Protein AF-A0A9D8L028-F1 (afdb_monomer_lite)

Radius of gyration: 19.73 Å; chains: 1; bounding box: 43×46×48 Å

Sequence (204 aa):
MDPETDVSLVPVGFGGPALHALQTGQVDALYFWDSAFVSYENQGAHFRLLRAEDWVKYPDYAVATLKTVVDADPTMVENFVRGMVKGIVFTEANPACAVKLFWKAYPDAKPTGVSDEVALENDLKFLKAQMLEGELSRKAQATENWGAITAANIADLQAFLNKSGDVQGTADPEKMIVSIPGFFDKVNDFDKKAIEEDAKQCKL

Structure (mmCIF, N/CA/C/O backbone):
data_AF-A0A9D8L028-F1
#
_entry.id   AF-A0A9D8L028-F1
#
loop_
_atom_site.group_PDB
_atom_site.id
_atom_site.type_symbol
_atom_site.label_atom_id
_atom_site.label_alt_id
_atom_site.label_comp_id
_atom_site.label_asym_id
_atom_site.label_entity_id
_atom_site.label_seq_id
_atom_site.pdbx_PDB_ins_code
_atom_site.Cartn_x
_atom_site.Cartn_y
_atom_site.Cartn_z
_atom_site.occupancy
_atom_site.B_iso_or_equiv
_atom_site.auth_seq_id
_atom_site.auth_comp_id
_atom_site.auth_asym_id
_atom_site.auth_atom_id
_atom_site.pdbx_PDB_model_num
ATOM 1 N N . MET A 1 1 ? -11.879 -25.367 12.832 1.00 66.75 1 MET A N 1
ATOM 2 C CA . MET A 1 1 ? -12.844 -24.294 12.577 1.00 66.75 1 MET A CA 1
ATOM 3 C C . MET A 1 1 ? -12.985 -24.210 11.078 1.00 66.75 1 MET A C 1
ATOM 5 O O . MET A 1 1 ? -11.968 -24.048 10.410 1.00 66.75 1 MET A O 1
ATOM 9 N N . ASP A 1 2 ? -14.185 -24.453 10.582 1.00 77.25 2 ASP A N 1
ATOM 10 C CA . ASP A 1 2 ? -14.567 -24.302 9.187 1.00 77.25 2 ASP A CA 1
ATOM 11 C C . ASP A 1 2 ? -15.229 -22.923 9.031 1.00 77.25 2 ASP A C 1
ATOM 13 O O . ASP A 1 2 ? -16.315 -22.716 9.566 1.00 77.25 2 ASP A O 1
ATOM 17 N N . PRO A 1 3 ? -14.574 -21.942 8.388 1.00 74.31 3 PRO A N 1
ATOM 18 C CA . PRO A 1 3 ? -15.099 -20.581 8.307 1.00 74.31 3 PRO A CA 1
ATOM 19 C C . PRO A 1 3 ? -16.444 -20.488 7.573 1.00 74.31 3 PRO A C 1
ATOM 21 O O . PRO A 1 3 ? -17.203 -19.570 7.865 1.00 74.31 3 PRO A O 1
ATOM 24 N N . GLU A 1 4 ? -16.771 -21.440 6.694 1.00 76.81 4 GLU A N 1
ATOM 25 C CA . GLU A 1 4 ? -18.031 -21.442 5.938 1.00 76.81 4 GLU A CA 1
ATOM 26 C C . GLU A 1 4 ? -19.234 -21.872 6.786 1.00 76.81 4 GLU A C 1
ATOM 28 O O . GLU A 1 4 ? -20.380 -21.567 6.455 1.00 76.81 4 GLU A O 1
ATOM 33 N N . THR A 1 5 ? -18.995 -22.590 7.887 1.00 86.06 5 THR A N 1
ATOM 34 C CA . THR A 1 5 ? -20.063 -23.090 8.767 1.00 86.06 5 THR A CA 1
ATOM 35 C C . THR A 1 5 ? -19.999 -22.536 10.181 1.00 86.06 5 THR A C 1
ATOM 37 O O . THR A 1 5 ? -21.025 -22.468 10.856 1.00 86.06 5 THR A O 1
ATOM 40 N N . ASP A 1 6 ? -18.810 -22.151 10.641 1.00 89.31 6 ASP A N 1
ATOM 41 C CA . ASP A 1 6 ? -18.559 -21.738 12.021 1.00 89.31 6 ASP A CA 1
ATOM 42 C C . ASP A 1 6 ? -18.626 -20.211 12.198 1.00 89.31 6 ASP A C 1
ATOM 44 O O . ASP A 1 6 ? -18.571 -19.727 13.329 1.00 89.31 6 ASP A O 1
ATOM 48 N N . VAL A 1 7 ? -18.737 -19.440 11.106 1.00 91.00 7 VAL A N 1
ATOM 49 C CA . VAL A 1 7 ? -18.789 -17.969 11.121 1.00 91.00 7 VAL A CA 1
ATOM 50 C C . VAL A 1 7 ? -19.957 -17.463 10.269 1.00 91.00 7 VAL A C 1
ATOM 52 O O . VAL A 1 7 ? -20.277 -18.022 9.227 1.00 91.00 7 VAL A O 1
ATOM 55 N N . SER A 1 8 ? -20.589 -16.368 10.703 1.00 92.38 8 SER A N 1
ATOM 56 C CA . SER A 1 8 ? -21.583 -15.632 9.914 1.00 92.38 8 SER A CA 1
ATOM 57 C C . SER A 1 8 ? -21.029 -14.265 9.525 1.00 92.38 8 SER A C 1
ATOM 59 O O . SER A 1 8 ? -20.737 -13.443 10.395 1.00 92.38 8 SER A O 1
ATOM 61 N N . LEU A 1 9 ? -20.921 -13.992 8.223 1.00 91.94 9 LEU A N 1
ATOM 62 C CA . LEU A 1 9 ? -20.477 -12.692 7.720 1.00 91.94 9 LEU A CA 1
ATOM 63 C C . LEU A 1 9 ? -21.638 -11.690 7.732 1.00 91.94 9 LEU A C 1
ATOM 65 O O . LEU A 1 9 ? -22.647 -11.878 7.053 1.00 91.94 9 LEU A O 1
ATOM 69 N N . VAL A 1 10 ? -21.486 -10.610 8.500 1.00 94.50 10 VAL A N 1
ATOM 70 C CA . VAL A 1 10 ? -22.484 -9.537 8.615 1.00 94.50 10 VAL A CA 1
ATOM 71 C C . VAL A 1 10 ? -21.888 -8.239 8.062 1.00 94.50 10 VAL A C 1
ATOM 73 O O . VAL A 1 10 ? -20.876 -7.769 8.585 1.00 94.50 10 VAL A O 1
ATOM 76 N N . PRO A 1 11 ? -22.481 -7.623 7.022 1.00 95.06 11 PRO A N 1
ATOM 77 C CA . PRO A 1 11 ? -21.995 -6.352 6.503 1.00 95.06 11 PRO A CA 1
ATOM 78 C C . PRO A 1 11 ? -22.322 -5.216 7.480 1.00 95.06 11 PRO A C 1
ATOM 80 O O . PRO A 1 11 ? -23.489 -4.935 7.749 1.00 95.06 11 PRO A O 1
ATOM 83 N N . VAL A 1 12 ? -21.289 -4.536 7.984 1.00 95.31 12 VAL A N 1
ATOM 84 C CA . VAL A 1 12 ? -21.420 -3.444 8.972 1.00 95.31 12 VAL A CA 1
ATOM 85 C C . VAL A 1 12 ? -20.979 -2.069 8.445 1.00 95.31 12 VAL A C 1
ATOM 87 O O . VAL A 1 12 ? -21.040 -1.077 9.167 1.00 95.31 12 VAL A O 1
ATOM 90 N N . GLY A 1 13 ? -20.553 -1.983 7.180 1.00 93.25 13 GLY A N 1
ATOM 91 C CA . GLY A 1 13 ? -19.961 -0.769 6.604 1.00 93.25 13 GLY A CA 1
ATOM 92 C C . GLY A 1 13 ? -18.539 -0.506 7.114 1.00 93.25 13 GLY A C 1
ATOM 93 O O . GLY A 1 13 ? -17.886 -1.416 7.607 1.00 93.25 13 GLY A O 1
ATOM 94 N N . PHE A 1 14 ? -18.049 0.729 6.986 1.00 90.06 14 PHE A N 1
ATOM 95 C CA . PHE A 1 14 ? -16.729 1.165 7.469 1.00 90.06 14 PHE A CA 1
ATOM 96 C C . PHE A 1 14 ? -16.872 2.365 8.415 1.00 90.06 14 PHE A C 1
ATOM 98 O O . PHE A 1 14 ? -17.816 3.148 8.289 1.00 90.06 14 PHE A O 1
ATOM 105 N N . GLY A 1 15 ? -15.929 2.538 9.343 1.00 89.44 15 GLY A N 1
ATOM 106 C CA . GLY A 1 15 ? -15.917 3.674 10.262 1.00 89.44 15 GLY A CA 1
ATOM 107 C C . GLY A 1 15 ? -16.867 3.479 11.447 1.00 89.44 15 GLY A C 1
ATOM 108 O O . GLY A 1 15 ? -17.025 2.371 11.960 1.00 89.44 15 GLY A O 1
ATOM 109 N N . GLY A 1 16 ? -17.501 4.565 11.895 1.00 91.56 16 GLY A N 1
ATOM 110 C CA . GLY A 1 16 ? -18.386 4.571 13.069 1.00 91.56 16 GLY A CA 1
ATOM 111 C C . GLY A 1 16 ? -19.428 3.438 13.111 1.00 91.56 16 GLY A C 1
ATOM 112 O O . GLY A 1 16 ? -19.550 2.805 14.159 1.00 91.56 16 GLY A O 1
ATOM 113 N N . PRO A 1 17 ? -20.137 3.116 12.007 1.00 94.94 17 PRO A N 1
ATOM 114 C CA . PRO A 1 17 ? -21.092 2.004 11.976 1.00 94.94 17 PRO A CA 1
ATOM 115 C C . PRO A 1 17 ? -20.486 0.640 12.338 1.00 94.94 17 PRO A C 1
ATOM 117 O O . PRO A 1 17 ? -21.068 -0.091 13.137 1.00 94.94 17 PRO A O 1
ATOM 120 N N . ALA A 1 18 ? -19.295 0.323 11.820 1.00 96.25 18 ALA A N 1
ATOM 121 C CA . ALA A 1 18 ? -18.613 -0.939 12.103 1.00 96.25 18 ALA A CA 1
ATOM 122 C C . ALA A 1 18 ? -18.175 -1.029 13.569 1.00 96.25 18 ALA A C 1
ATOM 124 O O . ALA A 1 18 ? -18.399 -2.043 14.230 1.00 96.25 18 ALA A O 1
ATOM 125 N N . LEU A 1 19 ? -17.608 0.059 14.102 1.00 95.56 19 LEU A N 1
ATOM 126 C CA . LEU A 1 19 ? -17.228 0.121 15.511 1.00 95.56 19 LEU A CA 1
ATOM 127 C C . LEU A 1 19 ? -18.452 -0.004 16.432 1.00 95.56 19 LEU A C 1
ATOM 129 O O . LEU A 1 19 ? -18.399 -0.717 17.431 1.00 95.56 19 LEU A O 1
ATOM 133 N N . HIS A 1 20 ? -19.569 0.635 16.079 1.00 95.69 20 HIS A N 1
ATOM 134 C CA . HIS A 1 20 ? -20.811 0.542 16.842 1.00 95.69 20 HIS A CA 1
ATOM 135 C C . HIS A 1 20 ? -21.390 -0.880 16.852 1.00 95.69 20 HIS A C 1
ATOM 137 O O . HIS A 1 20 ? -21.807 -1.362 17.907 1.00 95.69 20 HIS A O 1
ATOM 143 N N . ALA A 1 21 ? -21.381 -1.572 15.708 1.00 96.94 21 ALA A N 1
ATOM 144 C CA . ALA A 1 21 ? -21.828 -2.961 15.614 1.00 96.94 21 ALA A CA 1
ATOM 145 C C . ALA A 1 21 ? -21.025 -3.879 16.553 1.00 96.94 21 ALA A C 1
ATOM 147 O O . ALA A 1 21 ? -21.604 -4.717 17.244 1.00 96.94 21 ALA A O 1
ATOM 148 N N . LEU A 1 22 ? -19.707 -3.673 16.646 1.00 96.06 22 LEU A N 1
ATOM 149 C CA . LEU A 1 22 ? -18.862 -4.400 17.595 1.00 96.06 22 LEU A CA 1
ATOM 150 C C . LEU A 1 22 ? -19.192 -4.038 19.053 1.00 96.06 22 LEU A C 1
ATOM 152 O O . LEU A 1 22 ? -19.381 -4.916 19.887 1.00 96.06 22 LEU A O 1
ATOM 156 N N . GLN A 1 23 ? -19.293 -2.746 19.375 1.00 95.00 23 GLN A N 1
ATOM 157 C CA . GLN A 1 23 ? -19.535 -2.275 20.747 1.00 95.00 23 GLN A CA 1
ATOM 158 C C . GLN A 1 23 ? -20.895 -2.701 21.310 1.00 95.00 23 GLN A C 1
ATOM 160 O O . GLN A 1 23 ? -21.032 -2.901 22.516 1.00 95.00 23 GLN A O 1
ATOM 165 N N . THR A 1 24 ? -21.904 -2.820 20.449 1.00 96.38 24 THR A N 1
ATOM 166 C CA . THR A 1 24 ? -23.257 -3.251 20.829 1.00 96.38 24 THR A CA 1
ATOM 167 C C . THR A 1 24 ? -23.429 -4.768 20.839 1.00 96.38 24 THR A C 1
ATOM 169 O O . THR A 1 24 ? -24.491 -5.248 21.231 1.00 96.38 24 THR A O 1
ATOM 172 N N . GLY A 1 25 ? -22.403 -5.526 20.433 1.00 95.94 25 GLY A N 1
ATOM 173 C CA . GLY A 1 25 ? -22.468 -6.983 20.328 1.00 95.94 25 GLY A CA 1
ATOM 174 C C . GLY A 1 25 ? -23.328 -7.476 19.162 1.00 95.94 25 GLY A C 1
ATOM 175 O O . GLY A 1 25 ? -23.783 -8.615 19.186 1.00 95.94 25 GLY A O 1
ATOM 176 N N . GLN A 1 26 ? -23.577 -6.641 18.146 1.00 96.94 26 GLN A N 1
ATOM 177 C CA . GLN A 1 26 ? -24.202 -7.089 16.898 1.00 96.94 26 GLN A CA 1
ATOM 178 C C . GLN A 1 26 ? -23.279 -8.047 16.129 1.00 96.94 26 GLN A C 1
ATOM 180 O O . GLN A 1 26 ? -23.760 -8.940 15.433 1.00 96.94 26 GLN A O 1
ATOM 185 N N . VAL A 1 27 ? -21.965 -7.847 16.251 1.00 97.38 27 VAL A N 1
ATOM 186 C CA . VAL A 1 27 ? -20.922 -8.737 15.732 1.00 97.38 27 VAL A CA 1
ATOM 187 C C . VAL A 1 27 ? -19.866 -8.977 16.806 1.00 97.38 27 VAL A C 1
ATOM 189 O O . VAL A 1 27 ? -19.584 -8.089 17.609 1.00 97.38 27 VAL A O 1
ATOM 192 N N . ASP A 1 28 ? -19.251 -10.157 16.795 1.00 95.75 28 ASP A N 1
ATOM 193 C CA . ASP A 1 28 ? -18.212 -10.532 17.766 1.00 95.75 28 ASP A CA 1
ATOM 194 C C . ASP A 1 28 ? -16.800 -10.084 17.350 1.00 95.75 28 ASP A C 1
ATOM 196 O O . ASP A 1 28 ? -15.885 -10.012 18.172 1.00 95.75 28 ASP A O 1
ATOM 200 N N . ALA A 1 29 ? -16.603 -9.807 16.059 1.00 95.62 29 ALA A N 1
ATOM 201 C CA . ALA A 1 29 ? -15.323 -9.425 15.479 1.00 95.62 29 ALA A CA 1
ATOM 202 C C . ALA A 1 29 ? -15.517 -8.537 14.243 1.00 95.62 29 ALA A C 1
ATOM 204 O O . ALA A 1 29 ? -16.573 -8.537 13.611 1.00 95.62 29 ALA A O 1
ATOM 205 N N . LEU A 1 30 ? -14.462 -7.803 13.886 1.00 95.56 30 LEU A N 1
ATOM 206 C CA . LEU A 1 30 ? -14.381 -7.017 12.658 1.00 95.56 30 LEU A CA 1
ATOM 207 C C . LEU A 1 30 ? -13.266 -7.568 11.767 1.00 95.56 30 LEU A C 1
ATOM 209 O O . LEU A 1 30 ? -12.240 -8.025 12.270 1.00 95.56 30 LEU A O 1
ATOM 213 N N . TYR A 1 31 ? -13.458 -7.483 10.452 1.00 93.50 31 TYR A N 1
ATOM 214 C CA . TYR A 1 31 ? -12.479 -7.881 9.444 1.00 93.50 31 TYR A CA 1
ATOM 215 C C . TYR A 1 31 ? -12.185 -6.696 8.519 1.00 93.50 31 TYR A C 1
ATOM 217 O O . TYR A 1 31 ? -13.034 -6.306 7.721 1.00 93.50 31 TYR A O 1
ATOM 225 N N . PHE A 1 32 ? -11.002 -6.098 8.679 1.00 92.31 32 PHE A N 1
ATOM 226 C CA . PHE A 1 32 ? -10.514 -4.945 7.913 1.00 92.31 32 PHE A CA 1
ATOM 227 C C . PHE A 1 32 ? -8.984 -5.004 7.772 1.00 92.31 32 PHE A C 1
ATOM 229 O O . PHE A 1 32 ? -8.332 -5.837 8.400 1.00 92.31 32 PHE A O 1
ATOM 236 N N . TRP A 1 33 ? -8.421 -4.096 6.973 1.00 89.19 33 TRP A N 1
ATOM 237 C CA . TRP A 1 33 ? -6.978 -3.843 6.887 1.00 89.19 33 TRP A CA 1
ATOM 238 C C . TRP A 1 33 ? -6.447 -3.151 8.162 1.00 89.19 33 TRP A C 1
ATOM 240 O O . TRP A 1 33 ? -7.222 -2.536 8.900 1.00 89.19 33 TRP A O 1
ATOM 250 N N . ASP A 1 34 ? -5.141 -3.223 8.453 1.00 87.38 34 ASP A N 1
ATOM 251 C CA . ASP A 1 34 ? -4.618 -2.801 9.768 1.00 87.38 34 ASP A CA 1
ATOM 252 C C . ASP A 1 34 ? -4.863 -1.314 10.050 1.00 87.38 34 ASP A C 1
ATOM 254 O O . ASP A 1 34 ? -5.235 -0.934 11.163 1.00 87.38 34 ASP A O 1
ATOM 258 N N . SER A 1 35 ? -4.696 -0.455 9.041 1.00 87.19 35 SER A N 1
ATOM 259 C CA . SER A 1 35 ? -4.874 0.988 9.223 1.00 87.19 35 SER A CA 1
ATOM 260 C C . SER A 1 35 ? -6.326 1.380 9.558 1.00 87.19 35 SER A C 1
ATOM 262 O O . SER A 1 35 ? -6.540 2.377 10.248 1.00 87.19 35 SER A O 1
ATOM 264 N N . ALA A 1 36 ? -7.328 0.561 9.204 1.00 90.56 36 ALA A N 1
ATOM 265 C CA . ALA A 1 36 ? -8.706 0.743 9.669 1.00 90.56 36 ALA A CA 1
ATOM 266 C C . ALA A 1 36 ? -8.827 0.585 11.191 1.00 90.56 36 ALA A C 1
ATOM 268 O O . ALA A 1 36 ? -9.527 1.361 11.846 1.00 90.56 36 ALA A O 1
ATOM 269 N N . PHE A 1 37 ? -8.129 -0.398 11.767 1.00 93.50 37 PHE A N 1
ATOM 270 C CA . PHE A 1 37 ? -8.143 -0.618 13.211 1.00 93.50 37 PHE A CA 1
ATOM 271 C C . PHE A 1 37 ? -7.500 0.538 13.967 1.00 93.50 37 PHE A C 1
ATOM 273 O O . PHE A 1 37 ? -8.021 0.919 15.011 1.00 93.50 37 PHE A O 1
ATOM 280 N N . VAL A 1 38 ? -6.478 1.187 13.402 1.00 92.19 38 VAL A N 1
ATOM 281 C CA . VAL A 1 38 ? -5.918 2.421 13.977 1.00 92.19 38 VAL A CA 1
ATOM 282 C C . VAL A 1 38 ? -6.982 3.517 14.090 1.00 92.19 38 VAL A C 1
ATOM 284 O O . VAL A 1 38 ? -7.060 4.205 15.107 1.00 92.19 38 VAL A O 1
ATOM 287 N N . SER A 1 39 ? -7.854 3.671 13.086 1.00 89.38 39 SER A N 1
ATOM 288 C CA . SER A 1 39 ? -8.961 4.635 13.155 1.00 89.38 39 SER A CA 1
ATOM 289 C C . SER A 1 39 ? -9.952 4.312 14.278 1.00 89.38 39 SER A C 1
ATOM 291 O O . SER A 1 39 ? -10.508 5.228 14.886 1.00 89.38 39 SER A O 1
ATOM 293 N N . TYR A 1 40 ? -10.181 3.034 14.579 1.00 93.38 40 TYR A N 1
ATOM 294 C CA . TYR A 1 40 ? -11.022 2.614 15.701 1.00 93.38 40 TYR A CA 1
ATOM 295 C C . TYR A 1 40 ? -10.315 2.779 17.055 1.00 93.38 40 TYR A C 1
ATOM 297 O O . TYR A 1 40 ? -10.938 3.207 18.026 1.00 93.38 40 TYR A O 1
ATOM 305 N N . GLU A 1 41 ? -9.012 2.511 17.131 1.00 93.31 41 GLU A N 1
ATOM 306 C CA . GLU A 1 41 ? -8.197 2.728 18.334 1.00 93.31 41 GLU A CA 1
ATOM 307 C C . GLU A 1 41 ? -8.107 4.211 18.705 1.00 93.31 41 GLU A C 1
ATOM 309 O O . GLU A 1 41 ? -8.216 4.566 19.878 1.00 93.31 41 GLU A O 1
ATOM 314 N N . ASN A 1 42 ? -8.030 5.100 17.709 1.00 89.88 42 ASN A N 1
ATOM 315 C CA . ASN A 1 42 ? -8.126 6.548 17.914 1.00 89.88 42 ASN A CA 1
ATOM 316 C C . ASN A 1 42 ? -9.482 6.981 18.512 1.00 89.88 42 ASN A C 1
ATOM 318 O O . ASN A 1 42 ? -9.584 8.070 19.072 1.00 89.88 42 ASN A O 1
ATOM 322 N N . GLN A 1 43 ? -10.513 6.133 18.428 1.00 89.06 43 GLN A N 1
ATOM 323 C CA . GLN A 1 43 ? -11.831 6.323 19.051 1.00 89.06 43 GLN A CA 1
ATOM 324 C C . GLN A 1 43 ? -11.968 5.578 20.396 1.00 89.06 43 GLN A C 1
ATOM 326 O O . GLN A 1 43 ? -13.065 5.491 20.947 1.00 89.06 43 GLN A O 1
ATOM 331 N N . GLY A 1 44 ? -10.867 5.048 20.941 1.00 90.19 44 GLY A N 1
ATOM 332 C CA . GLY A 1 44 ? -10.821 4.381 22.246 1.00 90.19 44 GLY A CA 1
ATOM 333 C C . GLY A 1 44 ? -11.132 2.884 22.220 1.00 90.19 44 GLY A C 1
ATOM 334 O O . GLY A 1 44 ? -11.288 2.280 23.279 1.00 90.19 44 GLY A O 1
ATOM 335 N N . ALA A 1 45 ? -11.240 2.272 21.039 1.00 93.81 45 ALA A N 1
ATOM 336 C CA . ALA A 1 45 ? -11.363 0.825 20.931 1.00 93.81 45 ALA A CA 1
ATOM 337 C C . ALA A 1 45 ? -10.012 0.128 21.159 1.00 93.81 45 ALA A C 1
ATOM 339 O O . ALA A 1 45 ? -8.948 0.714 20.974 1.00 93.81 45 ALA A O 1
ATOM 340 N N . HIS A 1 46 ? -10.055 -1.148 21.534 1.00 92.69 46 HIS A N 1
ATOM 341 C CA . HIS A 1 46 ? -8.867 -1.976 21.706 1.00 92.69 46 HIS A CA 1
ATOM 342 C C . HIS A 1 46 ? -9.093 -3.326 21.045 1.00 92.69 46 HIS A C 1
ATOM 344 O O . HIS A 1 46 ? -10.126 -3.960 21.264 1.00 92.69 46 HIS A O 1
ATOM 350 N N . PHE A 1 47 ? -8.115 -3.777 20.263 1.00 93.88 47 PHE A N 1
ATOM 351 C CA . PHE A 1 47 ? -8.243 -4.994 19.475 1.00 93.88 47 PHE A CA 1
ATOM 352 C C . PHE A 1 47 ? -7.128 -5.983 19.782 1.00 93.88 47 PHE A C 1
ATOM 354 O O . PHE A 1 47 ? -5.974 -5.628 20.013 1.00 93.88 47 PHE A O 1
ATOM 361 N N . ARG A 1 48 ? -7.480 -7.266 19.713 1.00 94.00 48 ARG A N 1
ATOM 362 C CA . ARG A 1 48 ? -6.518 -8.342 19.492 1.00 94.00 48 ARG A CA 1
ATOM 363 C C . ARG A 1 48 ? -6.546 -8.662 18.004 1.00 94.00 48 ARG A C 1
ATOM 365 O O . ARG A 1 48 ? -7.496 -9.284 17.537 1.00 94.00 48 ARG A O 1
ATOM 372 N N . LEU A 1 49 ? -5.521 -8.227 17.279 1.00 91.69 49 LEU A N 1
ATOM 373 C CA . LEU A 1 49 ? -5.430 -8.443 15.837 1.00 91.69 49 LEU A CA 1
ATOM 374 C C . LEU A 1 49 ? -5.052 -9.897 15.537 1.00 91.69 49 LEU A C 1
ATOM 376 O O . LEU A 1 49 ? -4.144 -10.455 16.156 1.00 91.69 49 LEU A O 1
ATOM 380 N N . LEU A 1 50 ? -5.765 -10.503 14.588 1.00 91.38 50 LEU A N 1
ATOM 381 C CA . LEU A 1 50 ? -5.504 -11.850 14.090 1.00 91.38 50 LEU A CA 1
ATOM 382 C C . LEU A 1 50 ? -5.096 -11.751 12.628 1.00 91.38 50 LEU A C 1
ATOM 384 O O . LEU A 1 50 ? -5.828 -11.190 11.820 1.00 91.38 50 LEU A O 1
ATOM 388 N N . ARG A 1 51 ? -3.919 -12.289 12.306 1.00 87.56 51 ARG A N 1
ATOM 389 C CA . ARG A 1 51 ? -3.344 -12.269 10.960 1.00 87.56 51 ARG A CA 1
ATOM 390 C C . ARG A 1 51 ? -2.816 -13.660 10.627 1.00 87.56 51 ARG A C 1
ATOM 392 O O . ARG A 1 51 ? -2.258 -14.320 11.504 1.00 87.56 51 ARG A O 1
ATOM 399 N N . ALA A 1 52 ? -2.989 -14.101 9.386 1.00 87.06 52 ALA A N 1
ATOM 400 C CA . ALA A 1 52 ? -2.339 -15.316 8.895 1.00 87.06 52 ALA A CA 1
ATOM 401 C C . ALA A 1 52 ? -0.834 -15.061 8.777 1.00 87.06 52 ALA A C 1
ATOM 403 O O . ALA A 1 52 ? -0.472 -14.014 8.276 1.00 87.06 52 ALA A O 1
ATOM 404 N N . GLU A 1 53 ? 0.053 -15.961 9.206 1.00 85.50 53 GLU A N 1
ATOM 405 C CA . GLU A 1 53 ? 1.508 -15.691 9.242 1.00 85.50 53 GLU A CA 1
ATOM 406 C C . GLU A 1 53 ? 2.103 -15.264 7.890 1.00 85.50 53 GLU A C 1
ATOM 408 O O . GLU A 1 53 ? 3.075 -14.512 7.841 1.00 85.50 53 GLU A O 1
ATOM 413 N N . ASP A 1 54 ? 1.500 -15.717 6.795 1.00 86.12 54 ASP A N 1
ATOM 414 C CA . ASP A 1 54 ? 1.953 -15.490 5.432 1.00 86.12 54 ASP A CA 1
ATOM 415 C C . ASP A 1 54 ? 1.268 -14.303 4.736 1.00 86.12 54 ASP A C 1
ATOM 417 O O . ASP A 1 54 ? 1.540 -14.070 3.561 1.00 86.12 54 ASP A O 1
ATOM 421 N N . TRP A 1 55 ? 0.422 -13.532 5.432 1.00 85.56 55 TRP A N 1
ATOM 422 C CA . TRP A 1 55 ? -0.391 -12.464 4.831 1.00 85.56 55 TRP A CA 1
ATOM 423 C C . TRP A 1 55 ? 0.430 -11.429 4.041 1.00 85.56 55 TRP A C 1
ATOM 425 O O . TRP A 1 55 ? 0.012 -10.989 2.975 1.00 85.56 55 TRP A O 1
ATOM 435 N N . VAL A 1 56 ? 1.636 -11.107 4.523 1.00 85.94 56 VAL A N 1
ATOM 436 C CA . VAL A 1 56 ? 2.547 -10.099 3.945 1.00 85.94 56 VAL A CA 1
ATOM 437 C C . VAL A 1 56 ? 3.060 -10.436 2.543 1.00 85.94 56 VAL A C 1
ATOM 439 O O . VAL A 1 56 ? 3.627 -9.570 1.877 1.00 85.94 56 VAL A O 1
ATOM 442 N N . LYS A 1 57 ? 2.923 -11.693 2.097 1.00 83.56 57 LYS A N 1
ATOM 443 C CA . LYS A 1 57 ? 3.397 -12.126 0.773 1.00 83.56 57 LYS A CA 1
ATOM 444 C C . LYS A 1 57 ? 2.410 -11.788 -0.345 1.00 83.56 57 LYS A C 1
ATOM 446 O O . LYS A 1 57 ? 2.805 -11.779 -1.514 1.00 83.56 57 LYS A O 1
ATOM 451 N N . TYR A 1 58 ? 1.139 -11.584 0.005 1.00 87.69 58 TYR A N 1
ATOM 452 C CA . TYR A 1 58 ? 0.091 -11.304 -0.961 1.00 87.69 58 TYR A CA 1
ATOM 453 C C . TYR A 1 58 ? 0.100 -9.810 -1.306 1.00 87.69 58 TYR A C 1
ATOM 455 O O . TYR A 1 58 ? 0.189 -8.976 -0.404 1.00 87.69 58 TYR A O 1
ATOM 463 N N . PRO A 1 59 ? 0.022 -9.450 -2.596 1.00 87.56 59 PRO A N 1
ATOM 464 C CA . PRO A 1 59 ? -0.165 -8.066 -2.987 1.00 87.56 59 PRO A CA 1
ATOM 465 C C . PRO A 1 59 ? -1.556 -7.589 -2.548 1.00 87.56 59 PRO A C 1
ATOM 467 O O . PRO A 1 59 ? -2.539 -8.305 -2.727 1.00 87.56 59 PRO A O 1
ATOM 470 N N . ASP A 1 60 ? -1.610 -6.383 -1.985 1.00 84.62 60 ASP A N 1
ATOM 471 C CA . ASP A 1 60 ? -2.837 -5.733 -1.509 1.00 84.62 60 ASP A CA 1
ATOM 472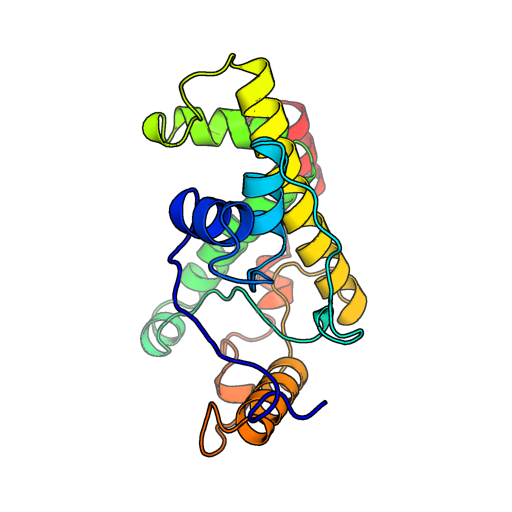 C C . ASP A 1 60 ? -3.167 -4.528 -2.408 1.00 84.62 60 ASP A C 1
ATOM 474 O O . ASP A 1 60 ? -3.757 -4.681 -3.481 1.00 84.62 60 ASP A O 1
ATOM 478 N N . TYR A 1 61 ? -2.683 -3.332 -2.057 1.00 86.81 61 TYR A N 1
ATOM 479 C CA . TYR A 1 61 ? -2.840 -2.142 -2.891 1.00 86.81 61 TYR A CA 1
ATOM 480 C C . TYR A 1 61 ? -1.961 -2.192 -4.147 1.00 86.81 61 TYR A C 1
ATOM 482 O O . TYR A 1 61 ? -0.742 -2.363 -4.074 1.00 86.81 61 TYR A O 1
ATOM 490 N N . ALA A 1 62 ? -2.573 -1.952 -5.309 1.00 89.56 62 ALA A N 1
ATOM 491 C CA . ALA A 1 62 ? -1.888 -1.903 -6.597 1.00 89.56 62 ALA A CA 1
ATOM 492 C C . ALA A 1 62 ? -2.283 -0.668 -7.416 1.00 89.56 62 ALA A C 1
ATOM 494 O O . ALA A 1 62 ? -3.411 -0.176 -7.351 1.00 89.56 62 ALA A O 1
ATOM 495 N N . VAL A 1 63 ? -1.351 -0.203 -8.248 1.00 93.00 63 VAL A N 1
ATOM 496 C CA . VAL A 1 63 ? -1.621 0.777 -9.304 1.00 93.00 63 VAL A CA 1
ATOM 497 C C . VAL A 1 63 ? -1.838 0.014 -10.602 1.00 93.00 63 VAL A C 1
ATOM 499 O O . VAL A 1 63 ? -0.922 -0.634 -11.105 1.00 93.00 63 VAL A O 1
ATOM 502 N N . ALA A 1 64 ? -3.046 0.099 -11.148 1.00 94.00 64 ALA A N 1
ATOM 503 C CA . ALA A 1 64 ? -3.399 -0.535 -12.411 1.00 94.00 64 ALA A CA 1
ATOM 504 C C . ALA A 1 64 ? -3.574 0.509 -13.519 1.00 94.00 64 ALA A C 1
ATOM 506 O O . ALA A 1 64 ? -4.048 1.621 -13.289 1.00 94.00 64 ALA A O 1
ATOM 507 N N . THR A 1 65 ? -3.219 0.132 -14.744 1.00 95.44 65 THR A N 1
ATOM 508 C CA . THR A 1 65 ? -3.466 0.930 -15.948 1.00 95.44 65 THR A CA 1
ATOM 509 C C . THR A 1 65 ? -3.797 0.016 -17.124 1.00 95.44 65 THR A C 1
ATOM 511 O O . THR A 1 65 ? -3.541 -1.189 -17.089 1.00 95.44 65 THR A O 1
ATOM 514 N N . LEU A 1 66 ? -4.379 0.580 -18.180 1.00 96.62 66 LEU A N 1
ATOM 515 C CA . LEU A 1 66 ? -4.669 -0.164 -19.399 1.00 96.62 66 LEU A CA 1
ATOM 516 C C . LEU A 1 66 ? -3.377 -0.473 -20.154 1.00 96.62 66 LEU A C 1
ATOM 518 O O . LEU A 1 66 ? -2.505 0.384 -20.298 1.00 96.62 66 LEU A O 1
ATOM 522 N N . LYS A 1 67 ? -3.312 -1.658 -20.768 1.00 95.69 67 LYS A N 1
ATOM 523 C CA . LYS A 1 67 ? -2.221 -2.008 -21.685 1.00 95.69 67 LYS A CA 1
ATOM 524 C C . LYS A 1 67 ? -2.047 -0.974 -22.806 1.00 95.69 67 LYS A C 1
ATOM 526 O O . LYS A 1 67 ? -0.923 -0.631 -23.143 1.00 95.69 67 LYS A O 1
ATOM 531 N N . THR A 1 68 ? -3.141 -0.426 -23.334 1.00 97.62 68 THR A N 1
ATOM 532 C CA . THR A 1 68 ? -3.093 0.611 -24.378 1.00 97.62 68 THR A CA 1
ATOM 533 C C . THR A 1 68 ? -2.433 1.906 -23.909 1.00 97.62 68 THR A C 1
ATOM 535 O O . THR A 1 68 ? -1.824 2.588 -24.723 1.00 97.62 68 THR A O 1
ATOM 538 N N . VAL A 1 69 ? -2.511 2.238 -22.616 1.00 97.75 69 VAL A N 1
ATOM 539 C CA . VAL A 1 69 ? -1.816 3.399 -22.036 1.00 97.75 69 VAL A CA 1
ATOM 540 C C . VAL A 1 69 ? -0.318 3.118 -21.926 1.00 97.75 69 VAL A C 1
ATOM 542 O O . VAL A 1 69 ? 0.485 3.968 -22.296 1.00 97.75 69 VAL A O 1
ATOM 545 N N . VAL A 1 70 ? 0.055 1.909 -21.492 1.00 97.62 70 VAL A N 1
ATOM 546 C CA . VAL A 1 70 ? 1.459 1.463 -21.435 1.00 97.62 70 VAL A CA 1
ATOM 547 C C . VAL A 1 70 ? 2.097 1.450 -22.823 1.00 97.62 70 VAL A C 1
ATOM 549 O O . VAL A 1 70 ? 3.218 1.920 -22.983 1.00 97.62 70 VAL A O 1
ATOM 552 N N . ASP A 1 71 ? 1.384 0.930 -23.822 1.00 97.00 71 ASP A N 1
ATOM 553 C CA . ASP A 1 71 ? 1.879 0.827 -25.197 1.00 97.00 71 ASP A CA 1
ATOM 554 C C . ASP A 1 71 ? 1.982 2.208 -25.875 1.00 97.00 71 ASP A C 1
ATOM 556 O O . ASP A 1 71 ? 2.854 2.413 -26.718 1.00 97.00 71 ASP A O 1
ATOM 560 N N . ALA A 1 72 ? 1.103 3.152 -25.518 1.00 98.25 72 ALA A N 1
ATOM 561 C CA . ALA A 1 72 ? 1.087 4.496 -26.093 1.00 98.25 72 ALA A CA 1
ATOM 562 C C . ALA A 1 72 ? 2.171 5.416 -25.512 1.00 98.25 72 ALA A C 1
ATOM 564 O O . ALA A 1 72 ? 2.804 6.150 -26.269 1.00 98.25 72 ALA A O 1
ATOM 565 N N . ASP A 1 73 ? 2.376 5.396 -24.190 1.00 98.19 73 ASP A N 1
ATOM 566 C CA . ASP A 1 73 ? 3.365 6.248 -23.522 1.00 98.19 73 ASP A CA 1
ATOM 567 C C . ASP A 1 73 ? 3.948 5.571 -22.264 1.00 98.19 73 ASP A C 1
ATOM 569 O O . ASP A 1 73 ? 3.554 5.871 -21.129 1.00 98.19 73 ASP A O 1
ATOM 573 N N . PRO A 1 74 ? 4.913 4.647 -22.435 1.00 97.69 74 PRO A N 1
ATOM 574 C CA . PRO A 1 74 ? 5.536 3.965 -21.305 1.00 97.69 74 PRO A CA 1
ATOM 575 C C . PRO A 1 74 ? 6.327 4.932 -20.413 1.00 97.69 74 PRO A C 1
ATOM 577 O O . PRO A 1 74 ? 6.424 4.711 -19.207 1.00 97.69 74 PRO A O 1
ATOM 580 N N . THR A 1 75 ? 6.858 6.026 -20.968 1.00 98.12 75 THR A N 1
ATOM 581 C CA . THR A 1 75 ? 7.614 7.030 -20.208 1.00 98.12 75 THR A CA 1
ATOM 582 C C . THR A 1 75 ? 6.713 7.819 -19.264 1.00 98.12 75 THR A C 1
ATOM 584 O O . THR A 1 75 ? 7.106 8.080 -18.127 1.00 98.12 75 THR A O 1
ATOM 587 N N . MET A 1 76 ? 5.493 8.166 -19.680 1.00 98.12 76 MET A N 1
ATOM 588 C CA . MET A 1 76 ? 4.504 8.768 -18.786 1.00 98.12 76 MET A CA 1
ATOM 589 C C . MET A 1 76 ? 4.157 7.826 -17.630 1.00 98.12 76 MET A C 1
ATOM 591 O O . MET A 1 76 ? 4.165 8.268 -16.482 1.00 98.12 76 MET A O 1
ATOM 595 N N . VAL A 1 77 ? 3.941 6.533 -17.903 1.00 98.31 77 VAL A N 1
ATOM 596 C CA . VAL A 1 77 ? 3.655 5.534 -16.856 1.00 98.31 77 VAL A CA 1
ATOM 597 C C . VAL A 1 77 ? 4.827 5.407 -15.875 1.00 98.31 77 VAL A C 1
ATOM 599 O O . VAL A 1 77 ? 4.615 5.447 -14.662 1.00 98.31 77 VAL A O 1
ATOM 602 N N . GLU A 1 78 ? 6.066 5.318 -16.376 1.00 98.19 78 GLU A N 1
ATOM 603 C CA . GLU A 1 78 ? 7.273 5.313 -15.538 1.00 98.19 78 GLU A CA 1
ATOM 604 C C . GLU A 1 78 ? 7.362 6.579 -14.667 1.00 98.19 78 GLU A C 1
ATOM 606 O O . GLU A 1 78 ? 7.603 6.490 -13.463 1.00 98.19 78 GLU A O 1
ATOM 611 N N . ASN A 1 79 ? 7.145 7.765 -15.242 1.00 98.25 79 ASN A N 1
ATOM 612 C CA . ASN A 1 79 ? 7.232 9.033 -14.514 1.00 98.25 79 ASN A CA 1
ATOM 613 C C . ASN A 1 79 ? 6.126 9.192 -13.467 1.00 98.25 79 ASN A C 1
ATOM 615 O O . ASN A 1 79 ? 6.393 9.697 -12.375 1.00 98.25 79 ASN A O 1
ATOM 619 N N . PHE A 1 80 ? 4.908 8.744 -13.775 1.00 98.38 80 PHE A N 1
ATOM 620 C CA . PHE A 1 80 ? 3.785 8.768 -12.845 1.00 98.38 80 PHE A CA 1
ATOM 621 C C . PHE A 1 80 ? 4.094 7.930 -11.603 1.00 98.38 80 PHE A C 1
ATOM 623 O O . PHE A 1 80 ? 4.061 8.439 -10.481 1.00 98.38 80 PHE A O 1
ATOM 630 N N . VAL A 1 81 ? 4.493 6.670 -11.800 1.00 98.06 81 VAL A N 1
ATOM 631 C CA . VAL A 1 81 ? 4.815 5.773 -10.683 1.00 98.06 81 VAL A CA 1
ATOM 632 C C . VAL A 1 81 ? 6.074 6.229 -9.944 1.00 98.06 81 VAL A C 1
ATOM 634 O O . VAL A 1 81 ? 6.087 6.215 -8.716 1.00 98.06 81 VAL A O 1
ATOM 637 N N . ARG A 1 82 ? 7.098 6.743 -10.639 1.00 98.38 82 ARG A N 1
ATOM 638 C CA . ARG A 1 82 ? 8.272 7.354 -9.989 1.00 98.38 82 ARG A CA 1
ATOM 639 C C . ARG A 1 82 ? 7.879 8.518 -9.077 1.00 98.38 82 ARG A C 1
ATOM 641 O O . ARG A 1 82 ? 8.441 8.658 -7.994 1.00 98.38 82 ARG A O 1
ATOM 648 N N . GLY A 1 83 ? 6.916 9.345 -9.487 1.00 98.25 83 GLY A N 1
ATOM 649 C CA . GLY A 1 83 ? 6.364 10.412 -8.650 1.00 98.25 83 GLY A CA 1
ATOM 650 C C . GLY A 1 83 ? 5.727 9.875 -7.367 1.00 98.25 83 GLY A C 1
ATOM 651 O O . GLY A 1 83 ? 5.998 10.395 -6.285 1.00 98.25 83 GLY A O 1
ATOM 652 N N . MET A 1 84 ? 4.955 8.789 -7.469 1.00 97.50 84 MET A N 1
ATOM 653 C CA . MET A 1 84 ? 4.372 8.114 -6.303 1.00 97.50 84 MET A CA 1
ATOM 654 C C . MET A 1 84 ? 5.453 7.573 -5.363 1.00 97.50 84 MET A C 1
ATOM 656 O O . MET A 1 84 ? 5.397 7.825 -4.162 1.00 97.50 84 MET A O 1
ATOM 660 N N . VAL A 1 85 ? 6.472 6.897 -5.902 1.00 97.44 85 VAL A N 1
ATOM 661 C CA . VAL A 1 85 ? 7.585 6.354 -5.108 1.00 97.44 85 VAL A CA 1
ATOM 662 C C . VAL A 1 85 ? 8.352 7.468 -4.391 1.00 97.44 85 VAL A C 1
ATOM 664 O O . VAL A 1 85 ? 8.636 7.345 -3.202 1.00 97.44 85 VAL A O 1
ATOM 667 N N . LYS A 1 86 ? 8.623 8.599 -5.057 1.00 98.06 86 LYS A N 1
ATOM 668 C CA . LYS A 1 86 ? 9.208 9.783 -4.403 1.00 98.06 86 LYS A CA 1
ATOM 669 C C . LYS A 1 86 ? 8.339 10.295 -3.253 1.00 98.06 86 LYS A C 1
ATOM 671 O O . LYS A 1 86 ? 8.872 10.626 -2.199 1.00 98.06 86 LYS A O 1
ATOM 676 N N . GLY A 1 87 ? 7.018 10.330 -3.432 1.00 96.94 87 GLY A N 1
ATOM 677 C CA . GLY A 1 87 ? 6.076 10.707 -2.375 1.00 96.94 87 GLY A CA 1
ATOM 678 C C . GLY A 1 87 ? 6.120 9.761 -1.172 1.00 96.94 87 GLY A C 1
ATOM 679 O O . GLY A 1 87 ? 6.070 10.226 -0.032 1.00 96.94 87 GLY A O 1
ATOM 680 N N . ILE A 1 88 ? 6.283 8.455 -1.407 1.00 96.12 88 ILE A N 1
ATOM 681 C CA . ILE A 1 88 ? 6.464 7.468 -0.334 1.00 96.12 88 ILE A CA 1
ATOM 682 C C . ILE A 1 88 ? 7.777 7.730 0.408 1.00 96.12 88 ILE A C 1
ATOM 684 O O . ILE A 1 88 ? 7.741 7.900 1.620 1.00 96.12 88 ILE A O 1
ATOM 688 N N . VAL A 1 89 ? 8.906 7.861 -0.299 1.00 97.06 89 VAL A N 1
ATOM 689 C CA . VAL A 1 89 ? 10.217 8.153 0.319 1.00 97.06 89 VAL A CA 1
ATOM 690 C C . VAL A 1 89 ? 10.166 9.440 1.150 1.00 97.06 89 VAL A C 1
ATOM 692 O O . VAL A 1 89 ? 10.632 9.472 2.287 1.00 97.06 89 VAL A O 1
ATOM 695 N N . PHE A 1 90 ? 9.541 10.495 0.620 1.00 97.88 90 PHE A N 1
ATOM 696 C CA . PHE A 1 90 ? 9.335 11.745 1.349 1.00 97.88 90 PHE A CA 1
ATOM 697 C C . PHE A 1 90 ? 8.516 11.534 2.630 1.00 97.88 90 PHE A C 1
ATOM 699 O O . PHE A 1 90 ? 8.873 12.031 3.699 1.00 97.88 90 PHE A O 1
ATOM 706 N N . THR A 1 91 ? 7.413 10.790 2.524 1.00 97.19 91 THR A N 1
ATOM 707 C CA . THR A 1 91 ? 6.502 10.525 3.644 1.00 97.19 91 THR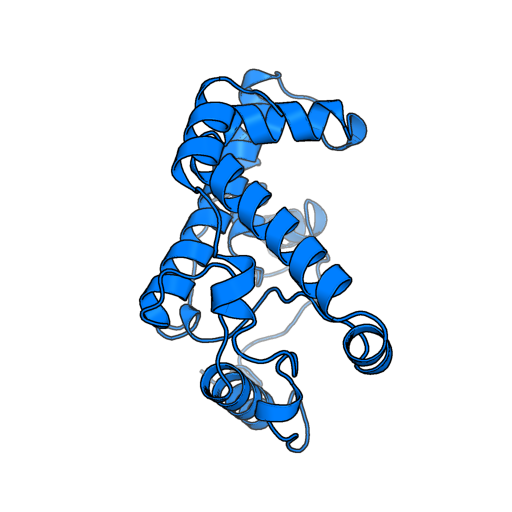 A CA 1
ATOM 708 C C . THR A 1 91 ? 7.170 9.677 4.718 1.00 97.19 91 THR A C 1
ATOM 710 O O . THR A 1 91 ? 7.041 9.994 5.897 1.00 97.19 91 THR A O 1
ATOM 713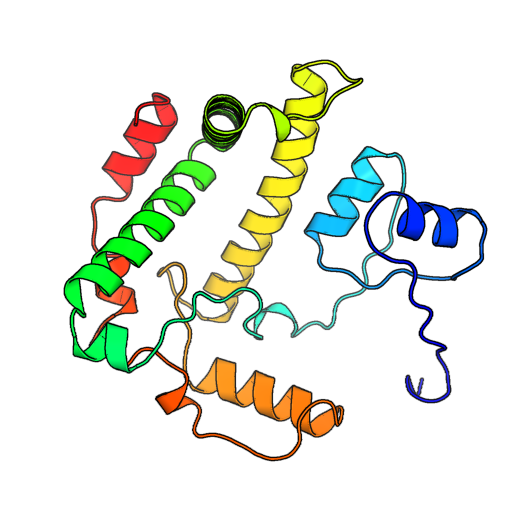 N N . GLU A 1 92 ? 7.929 8.651 4.332 1.00 96.06 92 GLU A N 1
ATOM 714 C CA . GLU A 1 92 ? 8.695 7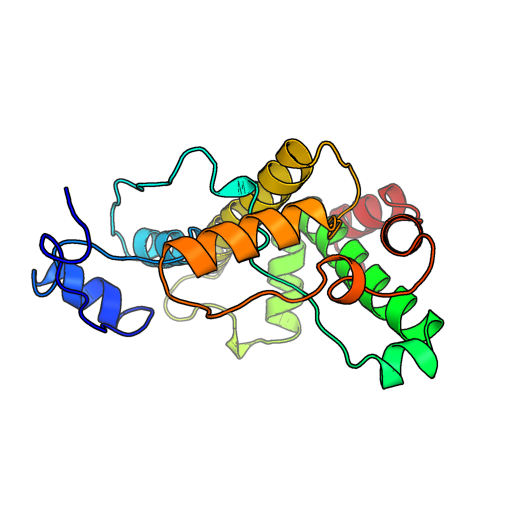.821 5.264 1.00 96.06 92 GLU A CA 1
ATOM 715 C C . GLU A 1 92 ? 9.762 8.655 6.005 1.00 96.06 92 GLU A C 1
ATOM 717 O O . GLU A 1 92 ? 9.980 8.463 7.203 1.00 96.06 92 GLU A O 1
ATOM 722 N N . ALA A 1 93 ? 10.378 9.633 5.329 1.00 96.94 93 ALA A N 1
ATOM 723 C CA . ALA A 1 93 ? 11.410 10.499 5.899 1.00 96.94 93 ALA A CA 1
ATOM 724 C C . ALA A 1 93 ? 10.872 11.625 6.805 1.00 96.94 93 ALA A C 1
ATOM 726 O O . ALA A 1 93 ? 11.546 12.019 7.761 1.00 96.94 93 ALA A O 1
ATOM 727 N N . ASN A 1 94 ? 9.684 12.172 6.520 1.00 97.69 94 ASN A N 1
ATOM 728 C CA . ASN A 1 94 ? 9.036 13.187 7.358 1.00 97.69 94 ASN A CA 1
ATOM 729 C C . ASN A 1 94 ? 7.497 13.084 7.315 1.00 97.69 94 ASN A C 1
ATOM 731 O O . ASN A 1 94 ? 6.828 13.914 6.682 1.00 97.69 94 ASN A O 1
ATOM 735 N N . PRO A 1 95 ? 6.904 12.119 8.040 1.00 97.12 95 PRO A N 1
ATOM 736 C CA . PRO A 1 95 ? 5.468 11.860 7.963 1.00 97.12 95 PRO A CA 1
ATOM 737 C C . PRO A 1 95 ? 4.639 13.043 8.481 1.00 97.12 95 PRO A C 1
ATOM 739 O O . PRO A 1 95 ? 3.573 13.338 7.947 1.00 97.12 95 PRO A O 1
ATOM 742 N N . ALA A 1 96 ? 5.145 13.800 9.461 1.00 96.62 96 ALA A N 1
ATOM 743 C CA . ALA A 1 96 ? 4.439 14.963 9.996 1.00 96.62 96 ALA A CA 1
ATOM 744 C C . ALA A 1 96 ? 4.348 16.113 8.982 1.00 96.62 96 ALA A C 1
ATOM 746 O O . ALA A 1 96 ? 3.330 16.803 8.919 1.00 96.62 96 ALA A O 1
ATOM 747 N N . CYS A 1 97 ? 5.398 16.330 8.185 1.00 97.19 97 CYS A N 1
ATOM 748 C CA . CYS A 1 97 ? 5.332 17.277 7.075 1.00 97.19 97 CYS A CA 1
ATOM 749 C C . CYS A 1 97 ? 4.362 16.786 5.994 1.00 97.19 97 CYS A C 1
ATOM 751 O O . CYS A 1 97 ? 3.521 17.564 5.549 1.00 97.19 97 CYS A O 1
ATOM 753 N N . ALA A 1 98 ? 4.432 15.504 5.619 1.00 97.12 98 ALA A N 1
ATOM 754 C CA . ALA A 1 98 ? 3.550 14.922 4.609 1.00 97.12 98 ALA A CA 1
ATOM 755 C C . ALA A 1 98 ? 2.061 15.088 4.969 1.00 97.12 98 ALA A C 1
ATOM 757 O O . ALA A 1 98 ? 1.295 15.573 4.139 1.00 97.12 98 ALA A O 1
ATOM 758 N N . VAL A 1 99 ? 1.667 14.812 6.221 1.00 96.44 99 VAL A N 1
ATOM 759 C CA . VAL A 1 99 ? 0.293 15.052 6.715 1.00 96.44 99 VAL A CA 1
ATOM 760 C C . VAL A 1 99 ? -0.104 16.522 6.570 1.00 96.44 99 VAL A C 1
ATOM 762 O O . VAL A 1 99 ? -1.168 16.838 6.044 1.00 96.44 99 VAL A O 1
ATOM 765 N N . LYS A 1 100 ? 0.764 17.454 6.978 1.00 95.25 100 LYS A N 1
ATOM 766 C CA . LYS A 1 100 ? 0.473 18.894 6.884 1.00 95.25 100 LYS A CA 1
ATOM 767 C C . LYS A 1 100 ? 0.343 19.373 5.440 1.00 95.25 100 LYS A C 1
ATOM 769 O O . LYS A 1 100 ? -0.509 20.213 5.152 1.00 95.25 100 LYS A O 1
ATOM 774 N N . LEU A 1 101 ? 1.174 18.860 4.533 1.00 96.00 101 LEU A N 1
ATOM 775 C CA . LEU A 1 101 ? 1.070 19.144 3.101 1.00 96.00 101 LEU A CA 1
ATOM 776 C C . LEU A 1 101 ? -0.224 18.572 2.519 1.00 96.00 101 LEU A C 1
ATOM 778 O O . LEU A 1 101 ? -0.899 19.265 1.758 1.00 96.00 101 LEU A O 1
ATOM 782 N N . PHE A 1 102 ? -0.602 17.360 2.928 1.00 95.56 102 PHE A N 1
ATOM 783 C CA . PHE A 1 102 ? -1.862 16.741 2.541 1.00 95.56 102 PHE A CA 1
ATOM 784 C C . PHE A 1 102 ? -3.061 17.575 3.004 1.00 95.56 102 PHE A C 1
ATOM 786 O O . PHE A 1 102 ? -3.880 17.947 2.171 1.00 95.56 102 PHE A O 1
ATOM 793 N N . TRP A 1 103 ? -3.119 17.990 4.272 1.00 96.00 103 TRP A N 1
ATOM 794 C CA . TRP A 1 103 ? -4.182 18.873 4.770 1.00 96.00 103 TRP A CA 1
ATOM 795 C C . TRP A 1 103 ? -4.192 20.246 4.092 1.00 96.00 103 TRP A C 1
ATOM 797 O O . TRP A 1 103 ? -5.247 20.844 3.918 1.00 96.00 103 TRP A O 1
ATOM 807 N N . LYS A 1 104 ? -3.031 20.777 3.692 1.00 95.19 104 LYS A N 1
ATOM 808 C CA . LYS A 1 104 ? -2.971 22.036 2.939 1.00 95.19 104 LYS A CA 1
ATOM 809 C C . LYS A 1 104 ? -3.596 21.892 1.548 1.00 95.19 104 LYS A C 1
ATOM 811 O O . LYS A 1 104 ? -4.261 22.817 1.090 1.00 95.19 104 LYS A O 1
ATOM 816 N N . ALA A 1 105 ? -3.348 20.769 0.875 1.00 96.00 105 ALA A N 1
ATOM 817 C CA . ALA A 1 105 ? -3.908 20.480 -0.444 1.00 96.00 105 ALA A CA 1
ATOM 818 C C . ALA A 1 105 ? -5.387 20.062 -0.372 1.00 96.00 105 ALA A C 1
ATOM 820 O O . ALA A 1 105 ? -6.165 20.420 -1.253 1.00 96.00 105 ALA A O 1
ATOM 821 N N . TYR A 1 106 ? -5.769 19.358 0.695 1.00 96.31 106 TYR A N 1
ATOM 822 C CA . TYR A 1 106 ? -7.105 18.815 0.933 1.00 96.31 106 TYR A CA 1
ATOM 823 C C . TYR A 1 106 ? -7.582 19.163 2.354 1.00 96.31 106 TYR A C 1
ATOM 825 O O . TYR A 1 106 ? -7.561 18.307 3.241 1.00 96.31 106 TYR A O 1
ATOM 833 N N . PRO A 1 107 ? -8.019 20.413 2.598 1.00 94.81 107 PRO A N 1
ATOM 834 C CA . PRO A 1 107 ? -8.403 20.866 3.939 1.00 94.81 107 PRO A CA 1
ATOM 835 C C . PRO A 1 107 ? -9.505 20.029 4.591 1.00 94.81 107 PRO A C 1
ATOM 837 O O . PRO A 1 107 ? -9.457 19.799 5.797 1.00 94.81 107 PRO A O 1
ATOM 840 N N . ASP A 1 108 ? -10.443 19.516 3.794 1.00 94.06 108 ASP A N 1
ATOM 841 C CA . ASP A 1 108 ? -11.567 18.700 4.270 1.00 94.06 108 ASP A CA 1
ATOM 842 C C . ASP A 1 108 ? -11.138 17.317 4.785 1.00 94.06 108 ASP A C 1
ATOM 844 O O . ASP A 1 108 ? -11.903 16.650 5.477 1.00 94.06 108 ASP A O 1
ATOM 848 N N . ALA A 1 109 ? -9.917 16.875 4.466 1.00 91.12 109 ALA A N 1
ATOM 849 C CA . ALA A 1 109 ? -9.379 15.610 4.954 1.00 91.12 109 ALA A CA 1
ATOM 850 C C . ALA A 1 109 ? -8.817 15.709 6.381 1.00 91.12 109 ALA A C 1
ATOM 852 O O . ALA A 1 109 ? -8.560 14.683 7.008 1.00 91.12 109 ALA A O 1
ATOM 853 N N . LYS A 1 110 ? -8.613 16.924 6.905 1.00 93.69 110 LYS A N 1
ATOM 854 C CA . LYS A 1 110 ? -8.118 17.120 8.268 1.00 93.69 110 LYS A CA 1
ATOM 855 C C . LYS A 1 110 ? -9.204 16.736 9.286 1.00 93.69 110 LYS A C 1
ATOM 857 O O . LYS A 1 110 ? -10.296 17.307 9.231 1.00 93.69 110 LYS A O 1
ATOM 862 N N . PRO A 1 111 ? -8.916 15.853 10.263 1.00 90.06 111 PRO A N 1
ATOM 863 C CA . PRO A 1 111 ? -9.872 15.513 11.312 1.00 90.06 111 PRO A CA 1
ATOM 864 C C . PRO A 1 111 ? -10.407 16.747 12.054 1.00 90.06 111 PRO A C 1
ATOM 866 O O . PRO A 1 111 ? -9.646 17.603 12.506 1.00 90.06 111 PRO A O 1
ATOM 869 N N . THR A 1 112 ? -11.730 16.823 12.208 1.00 89.56 112 THR A N 1
ATOM 870 C CA . THR A 1 112 ? -12.421 17.905 12.927 1.00 89.56 112 THR A CA 1
ATOM 871 C C . THR A 1 112 ? -12.894 17.457 14.310 1.00 89.56 112 THR A C 1
ATOM 873 O O . THR A 1 112 ? -13.086 16.267 14.544 1.00 89.56 112 THR A O 1
ATOM 876 N N . GLY A 1 113 ? -13.157 18.403 15.218 1.00 89.94 113 GLY A N 1
ATOM 877 C CA . GLY A 1 113 ? -13.683 18.101 16.560 1.00 89.94 113 GLY A CA 1
ATOM 878 C C . GLY A 1 113 ? -12.615 17.719 17.593 1.00 89.94 113 GLY A C 1
ATOM 879 O O . GLY A 1 113 ? -12.951 17.396 18.728 1.00 89.94 113 GLY A O 1
ATOM 880 N N . VAL A 1 114 ? -11.337 17.800 17.215 1.00 92.31 114 VAL A N 1
ATOM 881 C CA . VAL A 1 114 ? -10.156 17.621 18.073 1.00 92.31 114 VAL A CA 1
ATOM 882 C C . VAL A 1 114 ? -9.144 18.741 17.798 1.00 92.31 114 VAL A C 1
ATOM 884 O O . VAL A 1 114 ? -9.312 19.494 16.837 1.00 92.31 114 VAL A O 1
ATOM 887 N N . SER A 1 115 ? -8.112 18.887 18.636 1.00 95.62 115 SER A N 1
ATOM 888 C CA . SER A 1 115 ? -7.039 19.857 18.370 1.00 95.62 115 SER A CA 1
ATOM 889 C C . SER A 1 115 ? -6.149 19.409 17.205 1.00 95.62 115 SER A C 1
ATOM 891 O O . SER A 1 115 ? -6.100 18.224 16.870 1.00 95.62 115 SER A O 1
ATOM 893 N N . ASP A 1 116 ? -5.412 20.346 16.608 1.00 94.62 116 ASP A N 1
ATOM 894 C CA . ASP A 1 116 ? -4.463 20.072 15.521 1.00 94.62 116 ASP A CA 1
ATOM 895 C C . ASP A 1 116 ? -3.401 19.043 15.916 1.00 94.62 116 ASP A C 1
ATOM 897 O O . ASP A 1 116 ? -3.006 18.209 15.102 1.00 94.62 116 ASP A O 1
ATOM 901 N N . GLU A 1 117 ? -2.951 19.087 17.169 1.00 96.06 117 GLU A N 1
ATOM 902 C CA . GLU A 1 117 ? -1.973 18.151 17.716 1.00 96.06 117 GLU A CA 1
ATOM 903 C C . GLU A 1 117 ? -2.540 16.731 17.759 1.00 96.06 117 GLU A C 1
ATOM 905 O O . GLU A 1 117 ? -1.874 15.796 17.321 1.00 96.06 117 GLU A O 1
ATOM 910 N N . VAL A 1 118 ? -3.784 16.578 18.222 1.00 95.19 118 VAL A N 1
ATOM 911 C CA . VAL A 1 118 ? -4.468 15.278 18.278 1.00 95.19 118 VAL A CA 1
ATOM 912 C C . VAL A 1 118 ? -4.779 14.763 16.874 1.00 95.19 118 VAL A C 1
ATOM 914 O O . VAL A 1 118 ? -4.568 13.586 16.593 1.00 95.19 118 VAL A O 1
ATOM 917 N N . ALA A 1 119 ? -5.235 15.633 15.968 1.00 94.88 119 ALA A N 1
ATOM 918 C CA . ALA A 1 119 ? -5.453 15.274 14.569 1.00 94.88 119 ALA A CA 1
ATOM 919 C C . ALA A 1 119 ? -4.159 14.756 13.922 1.00 94.88 119 ALA A C 1
ATOM 921 O O . ALA A 1 119 ? -4.171 13.731 13.243 1.00 94.88 119 ALA A O 1
ATOM 922 N N . LEU A 1 120 ? -3.031 15.425 14.186 1.00 96.12 120 LEU A N 1
ATOM 923 C CA . LEU A 1 120 ? -1.737 15.043 13.631 1.00 96.12 120 LEU A CA 1
ATOM 924 C C . LEU A 1 120 ? -1.265 13.718 14.227 1.00 96.12 120 LEU A C 1
ATOM 926 O O . LEU A 1 120 ? -0.798 12.856 13.494 1.00 96.12 120 LEU A O 1
ATOM 930 N N . GLU A 1 121 ? -1.394 13.535 15.541 1.00 95.50 121 GLU A N 1
ATOM 931 C CA . GLU A 1 121 ? -1.045 12.276 16.202 1.00 95.50 121 GLU A CA 1
ATOM 932 C C . GLU A 1 121 ? -1.839 11.094 15.623 1.00 95.50 121 GLU A C 1
ATOM 934 O O . GLU A 1 121 ? -1.267 10.038 15.344 1.00 95.50 121 GLU A O 1
ATOM 939 N N . ASN A 1 122 ? -3.140 11.283 15.398 1.00 93.12 122 ASN A N 1
ATOM 940 C CA . ASN A 1 122 ? -4.020 10.265 14.834 1.00 93.12 122 ASN A CA 1
ATOM 941 C C . ASN A 1 122 ? -3.613 9.869 13.406 1.00 93.12 122 ASN A C 1
ATOM 943 O O . ASN A 1 122 ? -3.489 8.674 13.122 1.00 93.12 122 ASN A O 1
ATOM 947 N N . ASP A 1 123 ? -3.340 10.847 12.539 1.00 93.75 123 ASP A N 1
ATOM 948 C CA . ASP A 1 123 ? -2.890 10.593 11.164 1.00 93.75 123 ASP A CA 1
ATOM 949 C C . ASP A 1 123 ? -1.484 9.975 11.127 1.00 93.75 123 ASP A C 1
ATOM 951 O O . ASP A 1 123 ? -1.203 9.101 10.308 1.00 93.75 123 ASP A O 1
ATOM 955 N N . LEU A 1 124 ? -0.598 10.355 12.054 1.00 95.75 124 LEU A N 1
ATOM 956 C CA . LEU A 1 124 ? 0.727 9.745 12.177 1.00 95.75 124 LEU A CA 1
ATOM 957 C C . LEU A 1 124 ? 0.653 8.271 12.586 1.00 95.75 124 LEU A C 1
ATOM 959 O O . LEU A 1 124 ? 1.426 7.465 12.068 1.00 95.75 124 LEU A O 1
ATOM 963 N N . LYS A 1 125 ? -0.271 7.889 13.479 1.00 94.12 125 LYS A N 1
ATOM 964 C CA . LYS A 1 125 ? -0.512 6.471 13.802 1.00 94.12 125 LYS A CA 1
ATOM 965 C C . LYS A 1 125 ? -0.979 5.704 12.565 1.00 94.12 125 LYS A C 1
ATOM 967 O O . LYS A 1 125 ? -0.480 4.610 12.306 1.00 94.12 125 LYS A O 1
ATOM 972 N N . PHE A 1 126 ? -1.888 6.295 11.787 1.00 90.81 126 PHE A N 1
ATOM 973 C CA . PHE A 1 126 ? -2.412 5.697 10.559 1.00 90.81 126 PHE A CA 1
ATOM 974 C C . PHE A 1 126 ? -1.316 5.508 9.499 1.00 90.81 126 PHE A C 1
ATOM 976 O O . PHE A 1 126 ? -1.165 4.418 8.946 1.00 90.81 126 PHE A O 1
ATOM 983 N N . LEU A 1 127 ? -0.493 6.535 9.257 1.00 93.19 127 LEU A N 1
ATOM 984 C CA . LEU A 1 127 ? 0.655 6.446 8.349 1.00 93.19 127 LEU A CA 1
ATOM 985 C C . LEU A 1 127 ? 1.683 5.419 8.818 1.00 93.19 127 LEU A C 1
ATOM 987 O O . LEU A 1 127 ? 2.188 4.653 8.004 1.00 93.19 127 LEU A O 1
ATOM 991 N N . LYS A 1 128 ? 1.968 5.356 10.122 1.00 92.81 128 LYS A N 1
ATOM 992 C CA . LYS A 1 128 ? 2.918 4.384 10.672 1.00 92.81 128 LYS A CA 1
ATOM 993 C C . LYS A 1 128 ? 2.482 2.941 10.410 1.00 92.81 128 LYS A C 1
ATOM 995 O O . LYS A 1 128 ? 3.338 2.113 10.112 1.00 92.81 128 LYS A O 1
ATOM 1000 N N . ALA A 1 129 ? 1.184 2.643 10.511 1.00 90.88 129 ALA A N 1
ATOM 1001 C CA . ALA A 1 129 ? 0.663 1.323 10.168 1.00 90.88 129 ALA A CA 1
ATOM 1002 C C . ALA A 1 129 ? 0.921 0.994 8.690 1.00 90.88 129 ALA A C 1
ATOM 1004 O O . ALA A 1 129 ? 1.554 -0.014 8.405 1.00 90.88 129 ALA A O 1
ATOM 1005 N N . GLN A 1 130 ? 0.560 1.889 7.766 1.00 90.00 130 GLN A N 1
ATOM 1006 C CA . GLN A 1 130 ? 0.796 1.678 6.328 1.00 90.00 130 GLN A CA 1
ATOM 1007 C C . GLN A 1 130 ? 2.286 1.556 5.967 1.00 90.00 130 GLN A C 1
ATOM 1009 O O . GLN A 1 130 ? 2.670 0.723 5.150 1.00 90.00 130 GLN A O 1
ATOM 1014 N N . MET A 1 131 ? 3.150 2.368 6.584 1.00 92.06 131 MET A N 1
ATOM 1015 C CA . MET A 1 131 ? 4.600 2.284 6.374 1.00 92.06 131 MET A CA 1
ATOM 1016 C C . MET A 1 131 ? 5.151 0.925 6.816 1.00 92.06 131 MET A C 1
ATOM 1018 O O . MET A 1 131 ? 5.979 0.347 6.114 1.00 92.06 131 MET A O 1
ATOM 1022 N N . LEU A 1 132 ? 4.667 0.394 7.944 1.00 90.44 132 LEU A N 1
ATOM 1023 C CA . LEU A 1 132 ? 5.046 -0.935 8.417 1.00 90.44 132 LEU A CA 1
ATOM 1024 C C . LEU A 1 132 ? 4.595 -2.030 7.441 1.00 90.44 132 LEU A C 1
ATOM 1026 O O . LEU A 1 132 ? 5.380 -2.928 7.152 1.00 90.44 132 LEU A O 1
ATOM 1030 N N . GLU A 1 133 ? 3.372 -1.963 6.907 1.00 88.44 133 GLU A N 1
ATOM 1031 C CA . GLU A 1 133 ? 2.901 -2.913 5.884 1.00 88.44 133 GLU A CA 1
ATOM 1032 C C . GLU A 1 133 ? 3.821 -2.897 4.650 1.00 88.44 133 GLU A C 1
ATOM 1034 O O . GLU A 1 133 ? 4.264 -3.948 4.179 1.00 88.44 133 GLU A O 1
ATOM 1039 N N . GLY A 1 134 ? 4.185 -1.701 4.176 1.00 89.62 134 GLY A N 1
ATOM 1040 C CA . GLY A 1 134 ? 5.112 -1.524 3.061 1.00 89.62 134 GLY A CA 1
ATOM 1041 C C . GLY A 1 134 ? 6.514 -2.080 3.339 1.00 89.62 134 GLY A C 1
ATOM 1042 O O . GLY A 1 134 ? 7.098 -2.727 2.467 1.00 89.62 134 GLY A O 1
ATOM 1043 N N . GLU A 1 135 ? 7.055 -1.862 4.541 1.00 92.00 135 GLU A N 1
ATOM 1044 C CA . GLU A 1 135 ? 8.343 -2.420 4.979 1.00 92.00 135 GLU A CA 1
ATOM 1045 C C . GLU A 1 135 ? 8.300 -3.953 5.029 1.00 92.00 135 GLU A C 1
ATOM 1047 O O . GLU A 1 135 ? 9.183 -4.626 4.490 1.00 92.00 135 GLU A O 1
ATOM 1052 N N . LEU A 1 136 ? 7.255 -4.518 5.642 1.00 89.94 136 LEU A N 1
ATOM 1053 C CA . LEU A 1 136 ? 7.075 -5.963 5.756 1.00 89.94 136 LEU A CA 1
ATOM 1054 C C . LEU A 1 136 ? 6.948 -6.625 4.384 1.00 89.94 136 LEU A C 1
ATOM 1056 O O . LEU A 1 136 ? 7.570 -7.664 4.160 1.00 89.94 136 LEU A O 1
ATOM 1060 N N . SER A 1 137 ? 6.206 -6.011 3.460 1.00 88.44 137 SER A N 1
ATOM 1061 C CA . SER A 1 137 ? 6.080 -6.505 2.088 1.00 88.44 137 SER A CA 1
ATOM 1062 C C . SER A 1 137 ? 7.426 -6.497 1.355 1.00 88.44 137 SER A C 1
ATOM 1064 O O . SER A 1 137 ? 7.831 -7.519 0.799 1.00 88.44 137 SER A O 1
ATOM 1066 N N . ARG A 1 138 ? 8.179 -5.387 1.416 1.00 91.12 138 ARG A N 1
ATOM 1067 C CA . ARG A 1 138 ? 9.524 -5.288 0.816 1.00 91.12 138 ARG A CA 1
ATOM 1068 C C . ARG A 1 138 ? 10.479 -6.344 1.373 1.00 91.12 138 ARG A C 1
ATOM 1070 O O . ARG A 1 138 ? 11.161 -7.033 0.613 1.00 91.12 138 ARG A O 1
ATOM 1077 N N . LYS A 1 139 ? 10.464 -6.544 2.695 1.00 91.88 139 LYS A N 1
ATOM 1078 C CA . LYS A 1 139 ? 11.262 -7.573 3.372 1.00 91.88 139 LYS A CA 1
ATOM 1079 C C . LYS A 1 139 ? 10.867 -8.989 2.951 1.00 91.88 139 LYS A C 1
ATOM 1081 O O . LYS A 1 139 ? 11.749 -9.802 2.687 1.00 91.88 139 LYS A O 1
ATOM 1086 N N . ALA A 1 140 ? 9.569 -9.287 2.878 1.00 88.19 140 ALA A N 1
ATOM 1087 C CA . ALA A 1 140 ? 9.066 -10.591 2.445 1.00 88.19 140 ALA A CA 1
ATOM 1088 C C . ALA A 1 140 ? 9.467 -10.911 0.996 1.00 88.19 140 ALA A C 1
ATOM 1090 O O . ALA A 1 140 ? 9.730 -12.064 0.665 1.00 88.19 140 ALA A O 1
ATOM 1091 N N . GLN A 1 141 ? 9.568 -9.882 0.155 1.00 87.81 141 GLN A N 1
ATOM 1092 C CA . GLN A 1 141 ? 9.989 -9.986 -1.241 1.00 87.81 141 GLN A CA 1
ATOM 1093 C C . GLN A 1 141 ? 11.509 -9.856 -1.448 1.00 87.81 141 GLN A C 1
ATOM 1095 O O . GLN A 1 141 ? 11.969 -9.929 -2.585 1.00 87.81 141 GLN A O 1
ATOM 1100 N N . ALA A 1 142 ? 12.290 -9.663 -0.377 1.00 92.06 142 ALA A N 1
ATOM 1101 C CA . ALA A 1 142 ? 13.735 -9.432 -0.430 1.00 92.06 142 ALA A CA 1
ATOM 1102 C C . ALA A 1 142 ? 14.144 -8.336 -1.441 1.00 92.06 142 ALA A C 1
ATOM 1104 O O . ALA A 1 142 ? 15.100 -8.499 -2.201 1.00 92.06 142 ALA A O 1
ATOM 1105 N N . THR A 1 143 ? 13.404 -7.223 -1.457 1.00 92.56 143 THR A N 1
ATOM 1106 C CA . THR A 1 143 ? 13.603 -6.108 -2.392 1.00 92.56 143 THR A CA 1
ATOM 1107 C C . THR A 1 143 ? 13.631 -4.767 -1.673 1.00 92.56 143 THR A C 1
ATOM 1109 O O . THR A 1 143 ? 12.866 -4.529 -0.745 1.00 92.56 143 THR A O 1
ATOM 1112 N N . GLU A 1 144 ? 14.477 -3.860 -2.154 1.00 92.62 144 GLU A N 1
ATOM 1113 C CA . GLU A 1 144 ? 14.523 -2.463 -1.702 1.00 92.62 144 GLU A CA 1
ATOM 1114 C C . GLU A 1 144 ? 13.649 -1.546 -2.576 1.00 92.62 144 GLU A C 1
ATOM 1116 O O . GLU A 1 144 ? 13.469 -0.369 -2.271 1.00 92.62 144 GLU A O 1
ATOM 1121 N N . ASN A 1 145 ? 13.106 -2.065 -3.682 1.00 95.25 145 ASN A N 1
ATOM 1122 C CA . ASN A 1 145 ? 12.290 -1.285 -4.604 1.00 95.25 145 ASN A CA 1
ATOM 1123 C C . ASN A 1 145 ? 10.861 -1.142 -4.066 1.00 95.25 145 ASN A C 1
ATOM 1125 O O . ASN A 1 145 ? 10.150 -2.129 -3.862 1.00 95.25 145 ASN A O 1
ATOM 1129 N N . TRP A 1 146 ? 10.401 0.099 -3.904 1.00 95.19 146 TRP A N 1
ATOM 1130 C CA . TRP A 1 146 ? 9.007 0.385 -3.583 1.00 95.19 146 TRP A CA 1
ATOM 1131 C C . TRP A 1 146 ? 8.099 -0.019 -4.746 1.00 95.19 146 TRP A C 1
ATOM 1133 O O . TRP A 1 146 ? 8.418 0.216 -5.916 1.00 95.19 146 TRP A O 1
ATOM 1143 N N . GLY A 1 147 ? 6.957 -0.622 -4.406 1.00 90.50 147 GLY A N 1
ATOM 1144 C CA . GLY A 1 147 ? 5.948 -1.072 -5.367 1.00 90.50 147 GLY A CA 1
ATOM 1145 C C . GLY A 1 147 ? 6.361 -2.277 -6.214 1.00 90.50 147 GLY A C 1
ATOM 1146 O O . GLY A 1 147 ? 5.620 -2.640 -7.124 1.00 90.50 147 GLY A O 1
ATOM 1147 N N . ALA A 1 148 ? 7.524 -2.884 -5.949 1.00 92.19 148 ALA A N 1
ATOM 1148 C CA . ALA A 1 148 ? 7.947 -4.091 -6.642 1.00 92.19 148 ALA A CA 1
ATOM 1149 C C . ALA A 1 148 ? 6.997 -5.256 -6.343 1.00 92.19 148 ALA A C 1
ATOM 1151 O O . ALA A 1 148 ? 6.559 -5.451 -5.209 1.00 92.19 148 ALA A O 1
ATOM 1152 N N . ILE A 1 149 ? 6.694 -6.010 -7.396 1.00 91.56 149 ILE A N 1
ATOM 1153 C CA . ILE A 1 149 ? 5.862 -7.207 -7.365 1.00 91.56 149 ILE A CA 1
ATOM 1154 C C . ILE A 1 149 ? 6.377 -8.189 -8.417 1.00 91.56 149 ILE A C 1
ATOM 1156 O O . ILE A 1 149 ? 6.886 -7.784 -9.465 1.00 91.56 149 ILE A O 1
ATOM 1160 N N . THR A 1 150 ? 6.245 -9.484 -8.145 1.00 92.00 150 THR A N 1
ATOM 1161 C CA . THR A 1 150 ? 6.654 -10.555 -9.061 1.00 92.00 150 THR A CA 1
ATOM 1162 C C . THR A 1 150 ? 5.466 -11.389 -9.528 1.00 92.00 150 THR A C 1
ATOM 1164 O O . THR A 1 150 ? 4.412 -11.428 -8.887 1.00 92.00 150 THR A O 1
ATOM 1167 N N . ALA A 1 151 ? 5.646 -12.116 -10.633 1.00 94.00 151 ALA A N 1
ATOM 1168 C CA . ALA A 1 151 ? 4.635 -13.043 -11.135 1.00 94.00 151 ALA A CA 1
ATOM 1169 C C . ALA A 1 151 ? 4.312 -14.137 -10.104 1.00 94.00 151 ALA A C 1
ATOM 1171 O O . ALA A 1 151 ? 3.174 -14.593 -10.029 1.00 94.00 151 ALA A O 1
ATOM 1172 N N . ALA A 1 152 ? 5.280 -14.504 -9.256 1.00 93.06 152 ALA A N 1
ATOM 1173 C CA . ALA A 1 152 ? 5.068 -15.434 -8.152 1.00 93.06 152 ALA A CA 1
ATOM 1174 C C . ALA A 1 152 ? 4.110 -14.868 -7.090 1.00 93.06 152 ALA A C 1
ATOM 1176 O O . ALA A 1 152 ? 3.216 -15.584 -6.655 1.00 93.06 152 ALA A O 1
ATOM 1177 N N . ASN A 1 153 ? 4.215 -13.579 -6.736 1.00 92.06 153 ASN A N 1
ATOM 1178 C CA . ASN A 1 153 ? 3.278 -12.956 -5.788 1.00 92.06 153 ASN A CA 1
ATOM 1179 C C . ASN A 1 153 ? 1.836 -12.987 -6.315 1.00 92.06 153 ASN A C 1
ATOM 1181 O O . ASN A 1 153 ? 0.903 -13.301 -5.576 1.00 92.06 153 ASN A O 1
ATOM 1185 N N . ILE A 1 154 ? 1.656 -12.694 -7.607 1.00 93.81 154 ILE A N 1
ATOM 1186 C CA . ILE A 1 154 ? 0.351 -12.766 -8.275 1.00 93.81 154 ILE A CA 1
ATOM 1187 C C . ILE A 1 154 ? -0.155 -14.213 -8.342 1.00 93.81 154 ILE A C 1
ATOM 1189 O O . ILE A 1 154 ? -1.333 -14.464 -8.093 1.00 93.81 154 ILE A O 1
ATOM 1193 N N . ALA A 1 155 ? 0.720 -15.172 -8.657 1.00 94.06 155 ALA A N 1
ATOM 1194 C CA . ALA A 1 155 ? 0.371 -16.588 -8.701 1.00 94.06 155 ALA A CA 1
ATOM 1195 C C . ALA A 1 155 ? -0.094 -17.106 -7.332 1.00 94.06 155 ALA A C 1
ATOM 1197 O O . ALA A 1 155 ? -1.110 -17.797 -7.263 1.00 94.06 155 ALA A O 1
ATOM 1198 N N . ASP A 1 156 ? 0.601 -16.733 -6.255 1.00 92.88 156 ASP A N 1
ATOM 1199 C CA . ASP A 1 156 ? 0.247 -17.100 -4.882 1.00 92.88 156 ASP A CA 1
ATOM 1200 C C . ASP A 1 156 ? -1.113 -16.524 -4.477 1.00 92.88 156 ASP A C 1
ATOM 1202 O O . ASP A 1 156 ? -1.946 -17.247 -3.925 1.00 92.88 156 ASP A O 1
ATOM 1206 N N . LEU A 1 157 ? -1.378 -15.251 -4.798 1.00 92.94 157 LEU A N 1
ATOM 1207 C CA . LEU A 1 157 ? -2.688 -14.642 -4.559 1.00 92.94 157 LEU A CA 1
ATOM 1208 C C . LEU A 1 157 ? -3.783 -15.345 -5.364 1.00 92.94 157 LEU A C 1
ATOM 1210 O O . LEU A 1 157 ? -4.832 -15.683 -4.823 1.00 92.94 157 LEU A O 1
ATOM 1214 N N . GLN A 1 158 ? -3.541 -15.620 -6.644 1.00 93.62 158 GLN A N 1
ATOM 1215 C CA . GLN A 1 158 ? -4.502 -16.323 -7.486 1.00 93.62 158 GLN A CA 1
ATOM 1216 C C . GLN A 1 158 ? -4.790 -17.738 -6.966 1.00 93.62 158 GLN A C 1
ATOM 1218 O O . GLN A 1 158 ? -5.940 -18.175 -6.993 1.00 93.62 158 GLN A O 1
ATOM 1223 N N . ALA A 1 159 ? -3.777 -18.452 -6.470 1.00 92.88 159 ALA A N 1
ATOM 1224 C CA . ALA A 1 159 ? -3.952 -19.764 -5.860 1.00 92.88 159 ALA A CA 1
ATOM 1225 C C . ALA A 1 159 ? -4.776 -19.681 -4.567 1.00 92.88 159 ALA A C 1
ATOM 1227 O O . ALA A 1 159 ? -5.662 -20.511 -4.357 1.00 92.88 159 ALA A O 1
ATOM 1228 N N . PHE A 1 160 ? -4.520 -18.668 -3.734 1.00 92.12 160 PHE A N 1
ATOM 1229 C CA . PHE A 1 160 ? -5.312 -18.395 -2.537 1.00 92.12 160 PHE A CA 1
ATOM 1230 C C . PHE A 1 160 ? -6.786 -18.139 -2.887 1.00 92.12 160 PHE A C 1
ATOM 1232 O O . PHE A 1 160 ? -7.648 -18.848 -2.375 1.00 92.12 160 PHE A O 1
ATOM 1239 N N . LEU A 1 161 ? -7.058 -17.230 -3.830 1.00 92.50 161 LEU A N 1
ATOM 1240 C CA . LEU A 1 161 ? -8.416 -16.862 -4.255 1.00 92.50 161 LEU A CA 1
ATOM 1241 C C . LEU A 1 161 ? -9.173 -18.007 -4.950 1.00 92.50 161 LEU A C 1
ATOM 1243 O O . LEU A 1 161 ? -10.389 -18.121 -4.825 1.00 92.50 161 LEU A O 1
ATOM 1247 N N . ASN A 1 162 ? -8.472 -18.881 -5.680 1.00 93.62 162 ASN A N 1
ATOM 1248 C CA . ASN A 1 162 ?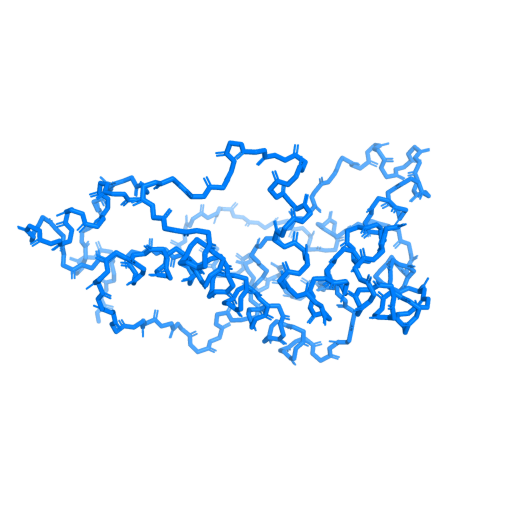 -9.088 -20.091 -6.237 1.00 93.62 162 ASN A CA 1
ATOM 1249 C C . ASN A 1 162 ? -9.424 -21.102 -5.135 1.00 93.62 162 ASN A C 1
ATOM 1251 O O . ASN A 1 162 ? -10.466 -21.751 -5.185 1.00 93.62 162 ASN A O 1
ATOM 1255 N N . LYS A 1 163 ? -8.546 -21.251 -4.135 1.00 90.56 163 LYS A N 1
ATOM 1256 C CA . LYS A 1 163 ? -8.758 -22.179 -3.020 1.00 90.56 163 LYS A CA 1
ATOM 1257 C C . LYS A 1 163 ? -9.918 -21.743 -2.122 1.00 90.56 163 LYS A C 1
ATOM 1259 O O . LYS A 1 163 ? -10.628 -22.614 -1.629 1.00 90.56 163 LYS A O 1
ATOM 1264 N N . SER A 1 164 ? -10.097 -20.440 -1.907 1.00 88.00 164 SER A N 1
ATOM 1265 C CA . SER A 1 164 ? -11.246 -19.889 -1.178 1.00 88.00 164 SER A CA 1
ATOM 1266 C C . SER A 1 164 ? -12.535 -19.882 -2.006 1.00 88.00 164 SER A C 1
ATOM 1268 O O . SER A 1 164 ? -13.614 -19.750 -1.446 1.00 88.00 164 SER A O 1
ATOM 1270 N N . GLY A 1 165 ? -12.448 -20.064 -3.328 1.00 89.25 165 GLY A N 1
ATOM 1271 C CA . GLY A 1 165 ? -13.602 -20.050 -4.228 1.00 89.25 165 GLY A CA 1
ATOM 1272 C C . GLY A 1 165 ? -14.049 -18.650 -4.662 1.00 89.25 165 GLY A C 1
ATOM 1273 O O . GLY A 1 165 ? -15.004 -18.548 -5.434 1.00 89.25 165 GLY A O 1
ATOM 1274 N N . ASP A 1 166 ? -13.340 -17.598 -4.235 1.00 87.69 166 ASP A N 1
ATOM 1275 C CA . ASP A 1 166 ? -13.620 -16.196 -4.576 1.00 87.69 166 ASP A CA 1
ATOM 1276 C C . ASP A 1 166 ? -13.452 -15.912 -6.074 1.00 87.69 166 ASP A C 1
ATOM 1278 O O . ASP A 1 166 ? -14.181 -15.114 -6.665 1.00 87.69 166 ASP A O 1
ATOM 1282 N N . VAL A 1 167 ? -12.481 -16.575 -6.707 1.00 89.94 167 VAL A N 1
ATOM 1283 C CA . VAL A 1 167 ? -12.200 -16.458 -8.141 1.00 89.94 167 VAL A CA 1
ATOM 1284 C C . VAL A 1 167 ? -12.229 -17.836 -8.783 1.00 89.94 167 VAL A C 1
ATOM 1286 O O . VAL A 1 167 ? -11.736 -18.812 -8.227 1.00 89.94 167 VAL A O 1
ATOM 1289 N N . GLN A 1 168 ? -12.794 -17.900 -9.988 1.00 89.06 168 GLN A N 1
ATOM 1290 C CA . GLN A 1 168 ? -12.813 -19.103 -10.811 1.00 89.06 168 GLN A CA 1
ATOM 1291 C C . GLN A 1 168 ? -11.805 -18.976 -11.953 1.00 89.06 168 GLN A C 1
ATOM 1293 O O . GLN A 1 168 ? -11.868 -18.039 -12.752 1.00 89.06 168 GLN A O 1
ATOM 1298 N N . GLY A 1 169 ? -10.917 -19.961 -12.068 1.00 89.06 169 GLY A N 1
ATOM 1299 C CA . GLY A 1 169 ? -9.954 -20.056 -13.158 1.00 89.06 169 GLY A CA 1
ATOM 1300 C C . GLY A 1 169 ? -8.669 -19.269 -12.912 1.00 89.06 169 GLY A C 1
ATOM 1301 O O . GLY A 1 169 ? -8.428 -18.710 -11.842 1.00 89.06 169 GLY A O 1
ATOM 1302 N N . THR A 1 170 ? -7.807 -19.269 -13.927 1.00 89.88 170 THR A N 1
ATOM 1303 C CA . THR A 1 170 ? -6.474 -18.671 -13.842 1.00 89.88 170 THR A CA 1
ATOM 1304 C C . THR A 1 170 ? -6.169 -17.797 -15.049 1.00 89.88 170 THR A C 1
ATOM 1306 O O . THR A 1 170 ? -6.437 -18.186 -16.187 1.00 89.88 170 THR A O 1
ATOM 1309 N N . ALA A 1 171 ? -5.520 -16.667 -14.808 1.00 93.00 171 ALA A N 1
ATOM 1310 C CA . ALA A 1 171 ? -4.812 -15.882 -15.801 1.00 93.00 171 ALA A CA 1
ATOM 1311 C C . ALA A 1 171 ? -3.295 -16.063 -15.653 1.00 93.00 171 ALA A C 1
ATOM 1313 O O . ALA A 1 171 ? -2.800 -16.513 -14.618 1.00 93.00 171 ALA A O 1
ATOM 1314 N N . ASP A 1 172 ? -2.575 -15.704 -16.712 1.00 95.69 172 ASP A N 1
ATOM 1315 C CA . ASP A 1 172 ? -1.115 -15.687 -16.753 1.00 95.69 172 ASP A CA 1
ATOM 1316 C C . ASP A 1 172 ? -0.574 -14.556 -15.851 1.00 95.69 172 ASP A C 1
ATOM 1318 O O . ASP A 1 172 ? -0.783 -13.383 -16.187 1.00 95.69 172 ASP A O 1
ATOM 1322 N N . PRO A 1 173 ? 0.104 -14.871 -14.729 1.00 95.12 173 PRO A N 1
ATOM 1323 C CA . PRO A 1 173 ? 0.589 -13.866 -13.782 1.00 95.12 173 PRO A CA 1
ATOM 1324 C C . PRO A 1 173 ? 1.555 -12.852 -14.403 1.00 95.12 173 PRO A C 1
ATOM 1326 O O . PRO A 1 173 ? 1.546 -11.685 -14.023 1.00 95.12 173 PRO A O 1
ATOM 1329 N N . GLU A 1 174 ? 2.334 -13.255 -15.411 1.00 95.19 174 GLU A N 1
ATOM 1330 C CA . GLU A 1 174 ? 3.258 -12.355 -16.115 1.00 95.19 174 GLU A CA 1
ATOM 1331 C C . GLU A 1 174 ? 2.507 -11.254 -16.877 1.00 95.19 174 GLU A C 1
ATOM 1333 O O . GLU A 1 174 ? 2.979 -10.127 -17.003 1.00 95.19 174 GLU A O 1
ATOM 1338 N N . LYS A 1 175 ? 1.288 -11.543 -17.351 1.00 94.12 175 LYS A N 1
ATOM 1339 C CA . LYS A 1 175 ? 0.442 -10.565 -18.056 1.00 94.12 175 LYS A CA 1
ATOM 1340 C C . LYS A 1 175 ? -0.296 -9.615 -17.118 1.00 94.12 175 LYS A C 1
ATOM 1342 O O . LYS A 1 175 ? -0.917 -8.667 -17.597 1.00 94.12 175 LYS A O 1
ATOM 1347 N N . MET A 1 176 ? -0.255 -9.872 -15.813 1.00 92.62 176 MET A N 1
ATOM 1348 C CA . MET A 1 176 ? -0.808 -8.991 -14.781 1.00 92.62 176 MET A CA 1
ATOM 1349 C C . MET A 1 176 ? 0.221 -7.974 -14.277 1.00 92.62 176 MET A C 1
ATOM 1351 O O . MET A 1 176 ? -0.126 -7.084 -13.503 1.00 92.62 176 MET A O 1
ATOM 1355 N N . ILE A 1 177 ? 1.467 -8.072 -14.741 1.00 94.12 177 ILE A N 1
ATOM 1356 C CA . ILE A 1 177 ? 2.540 -7.132 -14.432 1.00 94.12 177 ILE A CA 1
ATOM 1357 C C . ILE A 1 177 ? 2.747 -6.206 -15.627 1.00 94.12 177 ILE A C 1
ATOM 1359 O O . ILE A 1 177 ? 2.586 -6.585 -16.788 1.00 94.12 177 ILE A O 1
ATOM 1363 N N . VAL A 1 178 ? 3.082 -4.949 -15.337 1.00 95.25 178 VAL A N 1
ATOM 1364 C CA . VAL A 1 178 ? 3.348 -3.946 -16.368 1.00 95.25 178 VAL A CA 1
ATOM 1365 C C . VAL A 1 178 ? 4.462 -4.417 -17.306 1.00 95.25 178 VAL A C 1
ATOM 1367 O O . VAL A 1 178 ? 5.552 -4.787 -16.880 1.00 95.25 178 VAL A O 1
ATOM 1370 N N . SER A 1 179 ? 4.205 -4.373 -18.613 1.00 95.12 179 SER A N 1
ATOM 1371 C CA . SER A 1 179 ? 5.101 -4.937 -19.632 1.00 95.12 179 SER A CA 1
ATOM 1372 C C . SER A 1 179 ? 6.331 -4.076 -19.950 1.00 95.12 179 SER A C 1
ATOM 1374 O O . SER A 1 179 ? 6.993 -4.306 -20.961 1.00 95.12 179 SER A O 1
ATOM 1376 N N . ILE A 1 180 ? 6.627 -3.055 -19.142 1.00 96.56 180 ILE A N 1
ATOM 1377 C CA . ILE A 1 180 ? 7.774 -2.166 -19.346 1.00 96.56 180 ILE A CA 1
ATOM 1378 C C . ILE A 1 180 ? 9.041 -2.868 -18.821 1.00 96.56 180 ILE A C 1
ATOM 1380 O O . ILE A 1 180 ? 9.117 -3.177 -17.630 1.00 96.56 180 ILE A O 1
ATOM 1384 N N . PRO A 1 181 ? 10.075 -3.102 -19.653 1.00 95.88 181 PRO A N 1
ATOM 1385 C CA . PRO A 1 181 ? 11.296 -3.762 -19.197 1.00 95.88 181 PRO A CA 1
ATOM 1386 C C . PRO A 1 181 ? 12.006 -2.969 -18.094 1.00 95.88 181 PRO A C 1
ATOM 1388 O O . PRO A 1 181 ? 12.228 -1.761 -18.240 1.00 95.88 181 PRO A O 1
ATOM 1391 N N . GLY A 1 182 ? 12.377 -3.659 -17.010 1.00 96.19 182 GLY A N 1
ATOM 1392 C CA . GLY A 1 182 ? 13.068 -3.067 -15.859 1.00 96.19 182 GLY A CA 1
ATOM 1393 C C . GLY A 1 182 ? 12.240 -2.019 -15.109 1.00 96.19 182 GLY A C 1
ATOM 1394 O O . GLY A 1 182 ? 12.816 -1.130 -14.490 1.00 96.19 182 GLY A O 1
ATOM 1395 N N . PHE A 1 183 ? 10.904 -2.071 -15.204 1.00 97.38 183 PHE A N 1
ATOM 1396 C CA . PHE A 1 183 ? 10.018 -1.030 -14.679 1.00 97.38 183 PHE A CA 1
ATOM 1397 C C . PHE A 1 183 ? 10.304 -0.669 -13.219 1.00 97.38 183 PHE A C 1
ATOM 1399 O O . PHE A 1 183 ? 10.528 0.501 -12.917 1.00 97.38 183 PHE A O 1
ATOM 1406 N N . PHE A 1 184 ? 10.339 -1.664 -12.328 1.00 96.56 184 PHE A N 1
ATOM 1407 C CA . PHE A 1 184 ? 10.513 -1.423 -10.895 1.00 96.56 184 PHE A CA 1
ATOM 1408 C C . PHE A 1 184 ? 11.867 -0.790 -10.570 1.00 96.56 184 PHE A C 1
ATOM 1410 O O . PHE A 1 184 ? 11.911 0.122 -9.752 1.00 96.56 184 PHE A O 1
ATOM 1417 N N . ASP A 1 185 ? 12.941 -1.174 -11.259 1.00 97.56 185 ASP A N 1
ATOM 1418 C CA . ASP A 1 185 ? 14.244 -0.525 -11.084 1.00 97.56 185 ASP A CA 1
ATOM 1419 C C . ASP A 1 185 ? 14.192 0.934 -11.545 1.00 97.56 185 ASP A C 1
ATOM 1421 O O . ASP A 1 185 ? 14.581 1.838 -10.811 1.00 97.56 185 ASP A O 1
ATOM 1425 N N . LYS A 1 186 ? 13.626 1.195 -12.728 1.00 98.00 186 LYS A N 1
ATOM 1426 C CA . LYS A 1 186 ? 13.551 2.546 -13.305 1.00 98.00 186 LYS A CA 1
ATOM 1427 C C . LYS A 1 186 ? 12.724 3.522 -12.475 1.00 98.00 186 LYS A C 1
ATOM 1429 O O . LYS A 1 186 ? 13.098 4.687 -12.355 1.00 98.00 186 LYS A O 1
ATOM 1434 N N . VAL A 1 187 ? 11.588 3.092 -11.923 1.00 98.31 187 VAL A N 1
ATOM 1435 C CA . VAL A 1 187 ? 10.743 3.972 -11.091 1.00 98.31 187 VAL A CA 1
ATOM 1436 C C . VAL A 1 187 ? 11.347 4.219 -9.711 1.00 98.31 187 VAL A C 1
ATOM 1438 O O . VAL A 1 187 ? 10.998 5.201 -9.062 1.00 98.31 187 VAL A O 1
ATOM 1441 N N . ASN A 1 188 ? 12.288 3.374 -9.290 1.00 98.44 188 ASN A N 1
ATOM 1442 C CA . ASN A 1 188 ? 13.071 3.546 -8.073 1.00 98.44 188 ASN A CA 1
ATOM 1443 C C . ASN A 1 188 ? 14.439 4.214 -8.333 1.00 98.44 188 ASN A C 1
ATOM 1445 O O . ASN A 1 188 ? 15.131 4.560 -7.375 1.00 98.44 188 ASN A O 1
ATOM 1449 N N . ASP A 1 189 ? 14.830 4.445 -9.590 1.00 97.88 189 ASP A N 1
ATOM 1450 C CA . ASP A 1 189 ? 16.099 5.075 -9.972 1.00 97.88 189 ASP A CA 1
ATOM 1451 C C . ASP A 1 189 ? 16.011 6.611 -9.928 1.00 97.88 189 ASP A C 1
ATOM 1453 O O . ASP A 1 189 ? 15.659 7.307 -10.890 1.00 97.88 189 ASP A O 1
ATOM 1457 N N . PHE A 1 190 ? 16.262 7.144 -8.736 1.00 97.94 190 PHE A N 1
ATOM 1458 C CA . PHE A 1 190 ? 16.407 8.565 -8.450 1.00 97.94 190 PHE A CA 1
ATOM 1459 C C . PHE A 1 190 ? 17.200 8.761 -7.149 1.00 97.94 190 PHE A C 1
ATOM 1461 O O . PHE A 1 190 ? 17.376 7.827 -6.358 1.00 97.94 190 PHE A O 1
ATOM 1468 N N . ASP A 1 191 ? 17.653 9.993 -6.909 1.00 97.94 191 ASP A N 1
ATOM 1469 C CA . ASP A 1 191 ? 18.350 10.367 -5.678 1.00 97.94 191 ASP A CA 1
ATOM 1470 C C . ASP A 1 191 ? 17.387 10.384 -4.481 1.00 97.94 191 ASP A C 1
ATOM 1472 O O . ASP A 1 191 ? 16.697 11.370 -4.218 1.00 97.94 191 ASP A O 1
ATOM 1476 N N . LYS A 1 192 ? 17.319 9.259 -3.764 1.00 97.00 192 LYS A N 1
ATOM 1477 C CA . LYS A 1 192 ? 16.487 9.110 -2.561 1.00 97.00 192 LYS A CA 1
ATOM 1478 C C . LYS A 1 192 ? 16.939 10.049 -1.443 1.00 97.00 192 LYS A C 1
ATOM 1480 O O . LYS A 1 192 ? 16.091 10.591 -0.744 1.00 97.00 192 LYS A O 1
ATOM 1485 N N . LYS A 1 193 ? 18.247 10.307 -1.321 1.00 97.44 193 LYS A N 1
ATOM 1486 C CA . LYS A 1 193 ? 18.791 11.189 -0.279 1.00 97.44 193 LYS A CA 1
ATOM 1487 C C . LYS A 1 193 ? 18.359 12.631 -0.491 1.00 97.44 193 LYS A C 1
ATOM 1489 O O . LYS A 1 193 ? 17.979 13.278 0.477 1.00 97.44 193 LYS A O 1
ATOM 1494 N N . ALA A 1 194 ? 18.347 13.104 -1.736 1.00 97.38 194 ALA A N 1
ATOM 1495 C CA . ALA A 1 194 ? 17.809 14.425 -2.048 1.0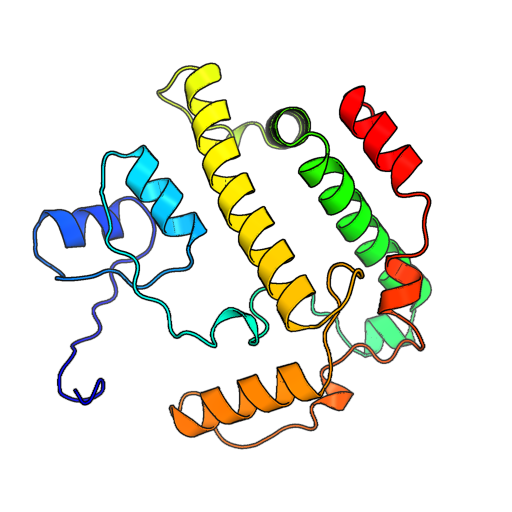0 97.38 194 ALA A CA 1
ATOM 1496 C C . ALA A 1 194 ? 16.340 14.555 -1.597 1.00 97.38 194 ALA A C 1
ATOM 1498 O O . ALA A 1 194 ? 15.991 15.518 -0.922 1.00 97.38 194 ALA A O 1
ATOM 1499 N N . ILE A 1 195 ? 15.504 13.543 -1.865 1.00 97.94 195 ILE A N 1
ATOM 1500 C CA . ILE A 1 195 ? 14.098 13.532 -1.419 1.00 97.94 195 ILE A CA 1
ATOM 1501 C C . ILE A 1 195 ? 13.983 13.516 0.112 1.00 97.94 195 ILE A C 1
ATOM 1503 O O . ILE A 1 195 ? 13.163 14.234 0.680 1.00 97.94 195 ILE A O 1
ATOM 1507 N N . GLU A 1 196 ? 14.805 12.726 0.804 1.00 97.50 196 GLU A N 1
ATOM 1508 C CA . GLU A 1 196 ? 14.847 12.705 2.271 1.00 97.50 196 GLU A CA 1
ATOM 1509 C C . GLU A 1 196 ? 15.293 14.054 2.865 1.00 97.50 196 GLU A C 1
ATOM 1511 O O . GLU A 1 196 ? 14.818 14.462 3.928 1.00 97.50 196 GLU A O 1
ATOM 1516 N N . GLU A 1 197 ? 16.227 14.751 2.215 1.00 97.00 197 GLU A N 1
ATOM 1517 C CA . GLU A 1 197 ? 16.689 16.083 2.614 1.00 97.00 197 GLU A CA 1
ATOM 1518 C C . GLU A 1 197 ? 15.608 17.148 2.409 1.00 97.00 197 GLU A C 1
ATOM 1520 O O . GLU A 1 197 ? 15.387 17.966 3.311 1.00 97.00 197 GLU A O 1
ATOM 1525 N N . ASP A 1 198 ? 14.893 17.100 1.283 1.00 95.88 198 ASP A N 1
ATOM 1526 C CA . ASP A 1 198 ? 13.722 17.940 1.024 1.00 95.88 198 ASP A CA 1
ATOM 1527 C C . ASP A 1 198 ? 12.623 17.678 2.064 1.00 95.88 198 ASP A C 1
ATOM 1529 O O . ASP A 1 198 ? 12.076 18.622 2.645 1.00 95.88 198 ASP A O 1
ATOM 1533 N N . ALA A 1 199 ? 12.381 16.406 2.405 1.00 97.12 199 ALA A N 1
ATOM 1534 C CA . ALA A 1 199 ? 11.440 16.002 3.447 1.00 97.12 199 ALA A CA 1
ATOM 1535 C C . ALA A 1 199 ? 11.801 16.576 4.815 1.00 97.12 199 ALA A C 1
ATOM 1537 O O . ALA A 1 199 ? 10.952 17.182 5.473 1.00 97.12 199 ALA A O 1
ATOM 1538 N N . LYS A 1 200 ? 13.064 16.477 5.242 1.00 94.88 200 LYS A N 1
ATOM 1539 C CA . LYS A 1 200 ? 13.538 17.053 6.516 1.00 94.88 200 LYS A CA 1
ATOM 1540 C C . LYS A 1 200 ? 13.346 18.570 6.578 1.00 94.88 200 LYS A C 1
ATOM 1542 O O . LYS A 1 200 ? 13.071 19.107 7.648 1.00 94.88 200 LYS A O 1
ATOM 1547 N N . GLN A 1 201 ? 13.457 19.254 5.440 1.00 94.62 201 GLN A N 1
ATOM 1548 C CA . GLN A 1 201 ? 13.240 20.699 5.321 1.00 94.62 201 GLN A CA 1
ATOM 1549 C C . GLN A 1 201 ? 11.771 21.075 5.071 1.00 94.62 201 GLN A C 1
ATOM 1551 O O . GLN A 1 201 ? 11.446 22.262 5.059 1.00 94.62 201 GLN A O 1
ATOM 1556 N N . CYS A 1 202 ? 10.893 20.085 4.890 1.00 92.62 202 CYS A N 1
ATOM 1557 C CA . CYS A 1 202 ? 9.497 20.247 4.498 1.00 92.62 202 CYS A CA 1
ATOM 1558 C C . CYS A 1 202 ? 9.330 21.096 3.219 1.00 92.62 202 CYS A C 1
ATOM 1560 O O . CYS A 1 202 ? 8.483 21.990 3.151 1.00 92.62 202 CYS A O 1
ATOM 1562 N N . LYS A 1 203 ? 10.182 20.836 2.219 1.00 78.81 203 LYS A N 1
ATOM 1563 C CA . LYS A 1 203 ? 10.173 21.478 0.896 1.00 78.81 203 LYS A CA 1
ATOM 1564 C C . LYS A 1 203 ? 9.556 20.544 -0.147 1.00 78.81 203 LYS A C 1
ATOM 1566 O O . LYS A 1 203 ? 9.715 19.336 -0.042 1.00 78.81 203 LYS A O 1
ATOM 1571 N N . LEU A 1 204 ? 8.856 21.119 -1.125 1.00 61.97 204 LEU A N 1
ATOM 1572 C CA . LEU A 1 204 ? 8.350 20.432 -2.318 1.00 61.97 204 LEU A CA 1
ATOM 1573 C C . LEU A 1 204 ? 9.154 20.861 -3.543 1.00 61.97 204 LEU A C 1
ATOM 1575 O O . LEU A 1 204 ? 9.504 22.066 -3.589 1.00 61.97 204 LEU A O 1
#

Foldseek 3Di:
DPCVPPDDDDDQDADPSQLVCCVVVVDVDDDDAPLSVLSVVLVVDDDDDDDDPCNLLADDDADDDDLVVCVVCVPVVLVVLLVVQLLLLLCVLAVLLSVVVVCVVPVVPQDPPDDNVSSSVSVVSSVVSVNVSQVSNCVVVVHPFGNDDDLVSVVVVVVVCVVVVVDDDDDRSVVVDRPDPPSRVSSRPDDSVVSSVCSVVSHD

pLDDT: mean 93.06, std 5.04, range [61.97, 98.44]

Secondary structure (DSSP, 8-state):
--HHHH-------SSHHHHHHHHTTS-S-----HHHHHHHHTTT--------TTGGGS--S-----HHHHHH-HHHHHHHHHHHHHHHHHHHH-HHHHHHHHHHH-GGGSPPSS-HHHHHHHHHHHHHHHHHHHHHHHHHTT--STT---HHHHHHHHHHHHHHTSS-S---GGGGS--STTHHHHHH-S-HHHHHHHHHHT--